Protein AF-A0AAU5WR68-F1 (afdb_monomer_lite)

pLDDT: mean 86.68, std 12.77, range [31.12, 98.56]

Foldseek 3Di:
DDDDPLVVQLVVLVVQLVVCVVVVDLLSNLVSLLSNLLSQLDPPHDLVSNVVSLPVNLVSCVVCVVSQDPVSLVSNLVSLLSSLVQVLFWFDAFLVVSVVSLVSLVVSDDPPDPVSVLSSLLSQLSSCVLLVVVVSNVVSLVVNVVSPDDAEQCLVVLLSSLLVCVLVVVLVVSCVSLVCLVVVVGDYDPVHRNLVSCLSNLNSCLVVVVLQVSLVNLVPQLPDPDDFVNLLSNLLSCLQAVNLVVSVVSCLVCVQVLQADDGGNSSLSNLLSLLLSLVSCVVVVPQQDWDFRDADPPPGPGPPHDGRDTDHSVRSSVVSLVSSQVSLVSRCVSHVHSSSVVSSVCSNPDHHSHNHRDHD

Structure (mmCIF, N/CA/C/O backbone):
data_AF-A0AAU5WR68-F1
#
_entry.id   AF-A0AAU5WR68-F1
#
loop_
_atom_site.group_PDB
_atom_site.id
_atom_site.type_symbol
_atom_site.label_atom_id
_atom_site.label_alt_id
_atom_site.label_comp_id
_atom_site.label_asym_id
_atom_site.label_entity_id
_atom_site.label_seq_id
_atom_site.pdbx_PDB_ins_code
_atom_site.Cartn_x
_atom_site.Cartn_y
_atom_site.Cartn_z
_atom_site.occupancy
_atom_site.B_iso_or_equiv
_atom_site.auth_seq_id
_atom_site.auth_comp_id
_atom_site.auth_asym_id
_atom_site.auth_atom_id
_atom_site.pdbx_PDB_model_num
ATOM 1 N N . MET A 1 1 ? 23.573 24.962 -7.385 1.00 31.70 1 MET A N 1
ATOM 2 C CA . MET A 1 1 ? 23.082 24.918 -8.777 1.00 31.70 1 MET A CA 1
ATOM 3 C C . MET A 1 1 ? 21.610 24.556 -8.692 1.00 31.70 1 MET A C 1
ATOM 5 O O . MET A 1 1 ? 21.319 23.469 -8.212 1.00 31.70 1 MET A O 1
ATOM 9 N N . ALA A 1 2 ? 20.703 25.495 -8.974 1.00 31.12 2 ALA A N 1
ATOM 10 C CA . ALA A 1 2 ? 19.267 25.238 -8.865 1.00 31.12 2 ALA A CA 1
ATOM 11 C C . ALA A 1 2 ? 18.886 24.104 -9.827 1.00 31.12 2 ALA A C 1
ATOM 13 O O . ALA A 1 2 ? 19.259 24.140 -10.999 1.00 31.12 2 ALA A O 1
ATOM 14 N N . MET A 1 3 ? 18.232 23.070 -9.305 1.00 40.03 3 MET A N 1
ATOM 15 C CA . MET A 1 3 ? 17.742 21.942 -10.088 1.00 40.03 3 MET A CA 1
ATOM 16 C C . MET A 1 3 ? 16.652 22.459 -11.033 1.00 40.03 3 MET A C 1
ATOM 18 O O . MET A 1 3 ? 15.693 23.079 -10.582 1.00 40.03 3 MET A O 1
ATOM 22 N N . GLU A 1 4 ? 16.843 22.274 -12.340 1.00 49.22 4 GLU A N 1
ATOM 23 C CA . GLU A 1 4 ? 15.835 22.610 -13.353 1.00 49.22 4 GLU A CA 1
ATOM 24 C C . GLU A 1 4 ? 14.512 21.890 -13.012 1.00 49.22 4 GLU A C 1
ATOM 26 O O . GLU A 1 4 ? 14.567 20.716 -12.627 1.00 49.22 4 GLU A O 1
ATOM 31 N N . PRO A 1 5 ? 13.341 22.552 -13.125 1.00 58.84 5 PRO A N 1
ATOM 32 C CA . PRO A 1 5 ? 12.050 21.900 -12.917 1.00 58.84 5 PRO A CA 1
ATOM 33 C C . PRO A 1 5 ? 11.929 20.634 -13.774 1.00 58.84 5 PRO A C 1
ATOM 35 O O . PRO A 1 5 ? 12.341 20.631 -14.938 1.00 58.84 5 PRO A O 1
ATOM 38 N N . GLY A 1 6 ? 11.359 19.566 -13.205 1.00 72.19 6 GLY A N 1
ATOM 39 C CA . GLY A 1 6 ? 11.276 18.248 -13.850 1.00 72.19 6 GLY A CA 1
ATOM 40 C C . GLY A 1 6 ? 10.656 18.284 -15.252 1.00 72.19 6 GLY A C 1
ATOM 41 O O . GLY A 1 6 ? 11.162 17.615 -16.151 1.00 72.19 6 GLY A O 1
ATOM 42 N N . GLU A 1 7 ? 9.650 19.137 -15.460 1.00 79.62 7 GLU A N 1
ATOM 43 C CA . GLU A 1 7 ? 8.959 19.279 -16.747 1.00 79.62 7 GLU A CA 1
ATOM 44 C C . GLU A 1 7 ? 9.837 19.933 -17.822 1.00 79.62 7 GLU A C 1
ATOM 46 O O . GLU A 1 7 ? 10.014 19.384 -18.906 1.00 79.62 7 GLU A O 1
ATOM 51 N N . ALA A 1 8 ? 10.505 21.045 -17.495 1.00 83.88 8 ALA A N 1
ATOM 52 C CA . ALA A 1 8 ? 11.415 21.720 -18.425 1.00 83.88 8 ALA A CA 1
ATOM 53 C C . ALA A 1 8 ? 12.569 20.800 -18.866 1.00 83.88 8 ALA A C 1
ATOM 55 O O . ALA A 1 8 ? 12.990 20.807 -20.030 1.00 83.88 8 ALA A O 1
ATOM 56 N N . ARG A 1 9 ? 13.050 19.953 -17.946 1.00 85.19 9 ARG A N 1
ATOM 57 C CA . ARG A 1 9 ? 14.028 18.906 -18.252 1.00 85.19 9 ARG A CA 1
ATOM 58 C C . ARG A 1 9 ? 13.442 17.842 -19.185 1.00 85.19 9 ARG A C 1
ATOM 60 O O . ARG A 1 9 ? 14.124 17.447 -20.133 1.00 85.19 9 ARG A O 1
ATOM 67 N N . ALA A 1 10 ? 12.224 17.369 -18.927 1.00 86.69 10 ALA A N 1
ATOM 68 C CA . ALA A 1 10 ? 11.565 16.354 -19.744 1.00 86.69 10 ALA A CA 1
ATOM 69 C C . ALA A 1 10 ? 11.320 16.849 -21.179 1.00 86.69 10 ALA A C 1
ATOM 71 O O . ALA A 1 10 ? 11.736 16.182 -22.123 1.00 86.69 10 ALA A O 1
ATOM 72 N N . GLU A 1 11 ? 10.788 18.059 -21.358 1.00 89.75 11 G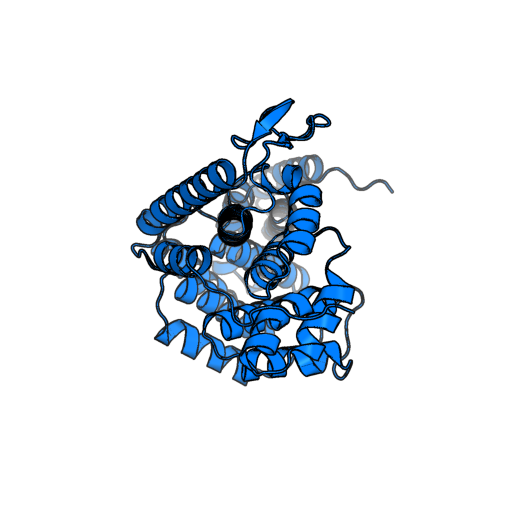LU A N 1
ATOM 73 C CA . GLU A 1 11 ? 10.588 18.676 -22.678 1.00 89.75 11 GLU A CA 1
ATOM 74 C C . GLU A 1 11 ? 11.900 18.843 -23.461 1.00 89.75 11 GLU A C 1
ATOM 76 O O . GLU A 1 11 ? 11.960 18.669 -24.681 1.00 89.75 11 GLU A O 1
ATOM 81 N N . ARG A 1 12 ? 12.990 19.206 -22.772 1.00 92.56 12 ARG A N 1
ATOM 82 C CA . ARG A 1 12 ? 14.316 19.317 -23.393 1.00 92.56 12 ARG A CA 1
ATOM 83 C C . ARG A 1 12 ? 14.810 17.958 -23.878 1.00 92.56 12 ARG A C 1
ATOM 85 O O . ARG A 1 12 ? 15.342 17.874 -24.983 1.00 92.56 12 ARG A O 1
ATOM 92 N N . LEU A 1 13 ? 14.640 16.920 -23.063 1.00 93.75 13 LEU A N 1
ATOM 93 C CA . LEU A 1 13 ? 15.006 15.550 -23.411 1.00 93.75 13 LEU A CA 1
ATOM 94 C C . LEU A 1 13 ? 14.149 15.011 -24.561 1.00 93.75 13 LEU A C 1
ATOM 96 O O . LEU A 1 13 ? 14.687 14.351 -25.441 1.00 93.75 13 LEU A O 1
ATOM 100 N N . GLU A 1 14 ? 12.871 15.369 -24.628 1.00 93.88 14 GLU A N 1
ATOM 101 C CA . GLU A 1 14 ? 11.984 15.013 -25.739 1.00 93.88 14 GLU A CA 1
ATOM 102 C C . GLU A 1 14 ? 12.484 15.568 -27.079 1.00 93.88 14 GLU A C 1
ATOM 104 O O . GLU A 1 14 ? 12.618 14.835 -28.060 1.00 93.88 14 GLU A O 1
ATOM 109 N N . ARG A 1 15 ? 12.884 16.848 -27.105 1.00 95.56 15 ARG A N 1
ATOM 110 C CA . ARG A 1 15 ? 13.508 17.458 -28.293 1.00 95.56 15 ARG A CA 1
ATOM 111 C C . ARG A 1 15 ? 14.820 16.771 -28.680 1.00 95.56 15 ARG A C 1
ATOM 113 O O . ARG A 1 15 ? 15.126 16.666 -29.867 1.00 95.56 15 ARG A O 1
ATOM 120 N N . LEU A 1 16 ? 15.598 16.311 -27.698 1.00 95.81 16 LEU A N 1
ATOM 121 C CA . LEU A 1 16 ? 16.837 15.570 -27.946 1.00 95.81 16 LEU A CA 1
ATOM 122 C C . LEU A 1 16 ? 16.568 14.172 -28.514 1.00 95.81 16 LEU A C 1
ATOM 124 O O . LEU A 1 16 ? 17.288 13.763 -29.421 1.00 95.81 16 LEU A O 1
ATOM 128 N N . VAL A 1 17 ? 15.525 13.478 -28.044 1.00 95.88 17 VAL A N 1
ATOM 129 C CA . VAL A 1 17 ? 15.083 12.197 -28.617 1.00 95.88 17 VAL A CA 1
ATOM 130 C C . VAL A 1 17 ? 14.713 12.387 -30.086 1.00 95.88 17 VAL A C 1
ATOM 132 O O . VAL A 1 17 ? 15.280 11.705 -30.934 1.00 95.88 17 VAL A O 1
ATOM 135 N N . ALA A 1 18 ? 13.869 13.373 -30.408 1.00 95.00 18 ALA A N 1
ATOM 136 C CA . ALA A 1 18 ? 13.468 13.647 -31.792 1.00 95.00 18 ALA A CA 1
ATOM 137 C C . ALA A 1 18 ? 14.672 13.945 -32.708 1.00 95.00 18 ALA A C 1
ATOM 139 O O . ALA A 1 18 ? 14.717 13.524 -33.865 1.00 95.00 18 ALA A O 1
ATOM 140 N N . ARG A 1 19 ? 15.691 14.647 -32.189 1.00 95.38 19 ARG A N 1
ATOM 141 C CA . ARG A 1 19 ? 16.932 14.894 -32.932 1.00 95.38 19 ARG A CA 1
ATOM 142 C C . ARG A 1 19 ? 17.747 13.616 -33.137 1.00 95.38 19 ARG A C 1
ATOM 144 O O . ARG A 1 19 ? 18.213 13.378 -34.249 1.00 95.38 19 ARG A O 1
ATOM 151 N N . ALA A 1 20 ? 17.907 12.803 -32.095 1.00 94.69 20 ALA A N 1
ATOM 152 C CA . ALA A 1 20 ? 18.650 11.547 -32.165 1.00 94.69 20 ALA A CA 1
ATOM 153 C C . ALA A 1 20 ? 17.995 10.537 -33.123 1.00 94.69 20 ALA A C 1
ATOM 155 O O . ALA A 1 20 ? 18.701 9.818 -33.829 1.00 94.69 20 ALA A O 1
ATOM 156 N N . GLU A 1 21 ? 16.661 10.516 -33.191 1.00 93.44 21 GLU A N 1
ATOM 157 C CA . GLU A 1 21 ? 15.905 9.730 -34.171 1.00 93.44 21 GLU A CA 1
ATOM 158 C C . GLU A 1 21 ? 16.189 10.175 -35.605 1.00 93.44 21 GLU A C 1
ATOM 160 O O . GLU A 1 21 ? 16.456 9.335 -36.463 1.00 93.44 21 GLU A O 1
ATOM 165 N N . ALA A 1 22 ? 16.189 11.487 -35.857 1.00 94.25 22 ALA A N 1
ATOM 166 C CA . ALA A 1 22 ? 16.477 12.042 -37.178 1.00 94.25 22 ALA A CA 1
ATOM 167 C C . ALA A 1 22 ? 17.926 11.783 -37.629 1.00 94.25 22 ALA A C 1
ATOM 169 O O . ALA A 1 22 ? 18.171 11.551 -38.812 1.00 94.25 22 ALA A O 1
ATOM 170 N N . ASP A 1 23 ? 18.881 11.808 -36.696 1.00 92.69 23 ASP A N 1
ATOM 171 C CA . ASP A 1 23 ? 20.301 11.579 -36.981 1.00 92.69 23 ASP A CA 1
ATOM 172 C C . ASP A 1 23 ? 20.641 10.080 -37.172 1.00 92.69 23 ASP A C 1
ATOM 174 O O . ASP A 1 23 ? 21.693 9.750 -37.720 1.00 92.69 23 ASP A O 1
ATOM 178 N N . GLY A 1 24 ? 19.769 9.156 -36.743 1.00 84.75 24 GLY A N 1
ATOM 179 C CA . GLY A 1 24 ? 19.888 7.710 -36.995 1.00 84.75 24 GLY A CA 1
ATOM 180 C C . GLY A 1 24 ? 20.998 6.981 -36.219 1.00 84.75 24 GLY A C 1
ATOM 181 O O . GLY A 1 24 ? 21.275 5.809 -36.483 1.00 84.75 24 GLY A O 1
ATOM 182 N N . GLY A 1 25 ? 21.651 7.645 -35.262 1.00 89.44 25 GLY A N 1
ATOM 183 C CA . GLY A 1 25 ? 22.730 7.068 -34.457 1.00 89.44 25 GLY A CA 1
ATOM 184 C C . GLY A 1 25 ? 22.203 6.214 -33.290 1.00 89.44 25 GLY A C 1
ATOM 185 O O . GLY A 1 25 ? 21.608 6.774 -32.368 1.00 89.44 25 GLY A O 1
ATOM 186 N N . PRO A 1 26 ? 22.468 4.890 -33.234 1.00 87.19 26 PRO A N 1
ATOM 187 C CA . PRO A 1 26 ? 21.837 4.002 -32.249 1.00 87.19 26 PRO A CA 1
ATOM 188 C C . PRO A 1 26 ? 22.216 4.325 -30.796 1.00 87.19 26 PRO A C 1
ATOM 190 O O . PRO A 1 26 ? 21.368 4.245 -29.914 1.00 87.19 26 PRO A O 1
ATOM 193 N N . TYR A 1 27 ? 23.462 4.730 -30.534 1.00 91.38 27 TYR A N 1
ATOM 194 C CA . TYR A 1 27 ? 23.915 5.046 -29.173 1.00 91.38 27 TYR A CA 1
ATOM 195 C C . TYR A 1 27 ? 23.351 6.369 -28.649 1.00 91.38 27 TYR A C 1
ATOM 197 O O . TYR A 1 27 ? 22.935 6.435 -27.497 1.00 91.38 27 TYR A O 1
ATOM 205 N N . ALA A 1 28 ? 23.284 7.402 -29.496 1.00 93.19 28 ALA A N 1
ATOM 206 C CA . ALA A 1 28 ? 22.666 8.677 -29.130 1.00 93.19 28 ALA A CA 1
ATOM 207 C C . ALA A 1 28 ? 21.161 8.507 -28.870 1.00 93.19 28 ALA A C 1
ATOM 209 O O . ALA A 1 28 ? 20.615 9.110 -27.945 1.00 93.19 28 ALA A O 1
ATOM 210 N N . LEU A 1 29 ? 20.499 7.642 -29.646 1.00 95.25 29 LEU A N 1
ATOM 211 C CA . LEU A 1 29 ? 19.091 7.319 -29.449 1.00 95.25 29 LEU A CA 1
ATOM 212 C C . LEU A 1 29 ? 18.843 6.572 -28.130 1.00 95.25 29 LEU A C 1
ATOM 214 O O . LEU A 1 29 ? 17.930 6.937 -27.394 1.00 95.25 29 LEU A O 1
ATOM 218 N N . ILE A 1 30 ? 19.662 5.565 -27.801 1.00 96.19 30 ILE A N 1
ATOM 219 C CA . ILE A 1 30 ? 19.575 4.852 -26.514 1.00 96.19 30 ILE A CA 1
ATOM 220 C C . ILE A 1 30 ? 19.792 5.824 -25.350 1.00 96.19 30 ILE A C 1
ATOM 222 O O . ILE A 1 30 ? 18.986 5.855 -24.421 1.00 96.19 30 ILE A O 1
ATOM 226 N N . ASP A 1 31 ? 20.844 6.641 -25.413 1.00 95.38 31 ASP A N 1
ATOM 227 C CA . ASP A 1 31 ? 21.195 7.572 -24.340 1.00 95.38 31 ASP A CA 1
ATOM 228 C C . ASP A 1 31 ? 20.066 8.571 -24.051 1.00 95.38 31 ASP A C 1
ATOM 230 O O . ASP A 1 31 ? 19.590 8.689 -22.919 1.00 95.38 31 ASP A O 1
ATOM 234 N N . THR A 1 32 ? 19.563 9.223 -25.102 1.00 95.94 32 THR A N 1
ATOM 235 C CA . THR A 1 32 ? 18.486 10.213 -24.985 1.00 95.94 32 THR A CA 1
ATOM 236 C C . THR A 1 32 ? 17.163 9.591 -24.545 1.00 95.94 32 THR A C 1
ATOM 238 O O . THR A 1 32 ? 16.490 10.169 -23.691 1.00 95.94 32 THR A O 1
ATOM 241 N N . ARG A 1 33 ? 16.796 8.399 -25.041 1.00 95.88 33 ARG A N 1
ATOM 242 C CA . ARG A 1 33 ? 15.552 7.719 -24.638 1.00 95.88 33 ARG A CA 1
ATOM 243 C C . ARG A 1 33 ? 15.581 7.227 -23.199 1.00 95.88 33 ARG A C 1
ATOM 245 O O . ARG A 1 33 ? 14.593 7.407 -22.494 1.00 95.88 33 ARG A O 1
ATOM 252 N N . VAL A 1 34 ? 16.696 6.661 -22.736 1.00 95.69 34 VAL A N 1
ATOM 253 C CA . VAL A 1 34 ? 16.844 6.249 -21.329 1.00 95.69 34 VAL A CA 1
ATOM 254 C C . VAL A 1 34 ? 16.795 7.468 -20.407 1.00 95.69 34 VAL A C 1
ATOM 256 O O . VAL A 1 34 ? 16.112 7.437 -19.384 1.00 95.69 34 VAL A O 1
ATOM 259 N N . ALA A 1 35 ? 17.460 8.566 -20.777 1.00 93.44 35 ALA A N 1
ATOM 260 C CA . ALA A 1 35 ? 17.417 9.803 -20.005 1.00 93.44 35 ALA A CA 1
ATOM 261 C C . ALA A 1 35 ? 16.007 10.419 -19.961 1.00 93.44 35 ALA A C 1
ATOM 263 O O . ALA A 1 35 ? 15.576 10.859 -18.892 1.00 93.44 35 ALA A O 1
ATOM 264 N N . TYR A 1 36 ? 15.287 10.428 -21.089 1.00 94.31 36 TYR A N 1
ATOM 265 C CA . TYR A 1 36 ? 13.904 10.903 -21.180 1.00 94.31 36 TYR A CA 1
ATOM 266 C C . TYR A 1 36 ? 12.953 10.058 -20.329 1.00 94.31 36 TYR A C 1
ATOM 268 O O . TYR A 1 36 ? 12.238 10.605 -19.491 1.00 94.31 36 TYR A O 1
ATOM 276 N N . LEU A 1 37 ? 13.011 8.729 -20.464 1.00 94.06 37 LEU A N 1
ATOM 277 C CA . LEU A 1 37 ? 12.232 7.798 -19.647 1.00 94.06 37 LEU A CA 1
ATOM 278 C C . LEU A 1 37 ? 12.487 8.025 -18.152 1.00 94.06 37 LEU A C 1
ATOM 280 O O . LEU A 1 37 ? 11.548 8.157 -17.371 1.00 94.06 37 LEU A O 1
ATOM 284 N N . TYR A 1 38 ? 13.752 8.136 -17.745 1.00 89.81 38 TYR A N 1
ATOM 285 C CA . TYR A 1 38 ? 14.101 8.406 -16.352 1.00 89.81 38 TYR A CA 1
ATOM 286 C C . TYR A 1 38 ? 13.524 9.733 -15.842 1.00 89.81 38 TYR A C 1
ATOM 288 O O . TYR A 1 38 ? 13.071 9.800 -14.702 1.00 89.81 38 TYR A O 1
ATOM 296 N N . ALA A 1 39 ? 13.512 10.779 -16.673 1.00 89.00 39 ALA A N 1
ATOM 297 C CA . ALA A 1 39 ? 12.911 12.061 -16.314 1.00 89.00 39 ALA A CA 1
ATOM 298 C C . ALA A 1 39 ? 11.380 11.980 -16.175 1.00 89.00 39 ALA A C 1
ATOM 300 O O . ALA A 1 39 ? 10.832 12.603 -15.269 1.00 89.00 39 ALA A O 1
ATOM 301 N N . ARG A 1 40 ? 10.701 11.192 -17.022 1.00 88.81 40 ARG A N 1
ATOM 302 C CA . ARG A 1 40 ? 9.243 10.994 -16.962 1.00 88.81 40 ARG A CA 1
ATOM 303 C C . ARG A 1 40 ? 8.803 10.099 -15.793 1.00 88.81 40 ARG A C 1
ATOM 305 O O . ARG A 1 40 ? 7.739 10.330 -15.237 1.00 88.81 40 ARG A O 1
ATOM 312 N N . CYS A 1 41 ? 9.634 9.158 -15.333 1.00 83.44 41 CYS A N 1
ATOM 313 C CA . CYS A 1 41 ? 9.362 8.312 -14.152 1.00 83.44 41 CYS A CA 1
ATOM 314 C C . CYS A 1 41 ? 9.536 9.031 -12.789 1.00 83.44 41 CYS A C 1
ATOM 316 O O . CYS A 1 41 ? 9.841 8.395 -11.771 1.00 83.44 41 CYS A O 1
ATOM 318 N N . HIS A 1 42 ? 9.390 10.356 -12.750 1.00 74.12 42 HIS A N 1
ATOM 319 C CA . HIS A 1 42 ? 9.460 11.138 -11.518 1.00 74.12 42 HIS A CA 1
ATOM 320 C C . HIS A 1 42 ? 8.246 10.842 -10.605 1.00 74.12 42 HIS A C 1
ATOM 322 O O . HIS A 1 42 ? 7.154 10.651 -11.131 1.00 74.12 42 HIS A O 1
ATOM 328 N N . PRO A 1 43 ? 8.380 10.840 -9.258 1.00 62.00 43 PRO A N 1
ATOM 329 C CA . PRO A 1 43 ? 7.288 10.492 -8.331 1.00 62.00 43 PRO A CA 1
ATOM 330 C C . PRO A 1 43 ? 6.007 11.335 -8.438 1.00 62.00 43 PRO A C 1
ATOM 332 O O . PRO A 1 43 ? 4.974 10.913 -7.937 1.00 62.00 43 PRO A O 1
ATOM 335 N N . PHE A 1 44 ? 6.082 12.502 -9.080 1.00 60.09 44 PHE A N 1
ATOM 336 C CA . PHE A 1 44 ? 4.949 13.407 -9.324 1.00 60.09 44 PHE A CA 1
ATOM 337 C C . PHE A 1 44 ? 4.663 13.601 -10.825 1.00 60.09 44 PHE A C 1
ATOM 339 O O . PHE A 1 44 ? 4.042 14.581 -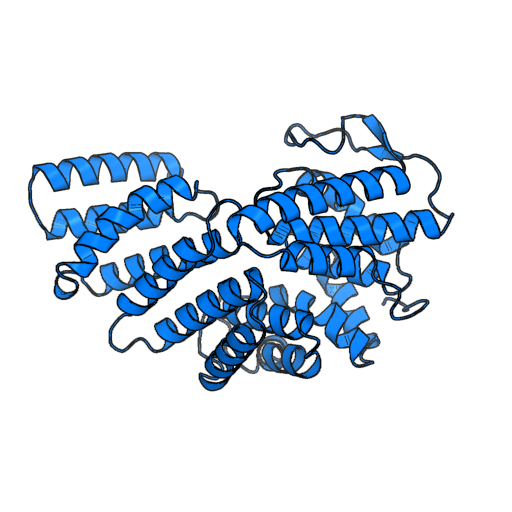11.220 1.00 60.09 44 PHE A O 1
ATOM 346 N N . GLY A 1 45 ? 5.220 12.737 -11.678 1.00 68.19 45 GLY A N 1
ATOM 347 C CA . GLY A 1 45 ? 4.967 12.748 -13.116 1.00 68.19 45 GLY A CA 1
ATOM 348 C C . GLY A 1 45 ? 3.665 12.033 -13.468 1.00 68.19 45 GLY A C 1
ATOM 349 O O . GLY A 1 45 ? 3.179 11.194 -12.711 1.00 68.19 45 GLY A O 1
ATOM 350 N N . ARG A 1 46 ? 3.125 12.341 -14.647 1.00 78.31 46 ARG A N 1
ATOM 351 C CA . ARG A 1 46 ? 1.930 11.694 -15.195 1.00 78.31 46 ARG A CA 1
ATOM 352 C C . ARG A 1 46 ? 2.271 10.268 -15.673 1.00 78.31 46 ARG A C 1
ATOM 354 O O . ARG A 1 46 ? 3.161 10.128 -16.523 1.00 78.31 46 ARG A O 1
ATOM 361 N N . PRO A 1 47 ? 1.629 9.201 -15.156 1.00 79.44 47 PRO A N 1
ATOM 362 C CA . PRO A 1 47 ? 1.937 7.820 -15.545 1.00 79.44 47 PRO A CA 1
ATOM 363 C C . PRO A 1 47 ? 1.820 7.552 -17.050 1.00 79.44 47 PRO A C 1
ATOM 365 O O . PRO A 1 47 ? 2.599 6.775 -17.601 1.00 79.44 47 PRO A O 1
ATOM 368 N N . GLU A 1 48 ? 0.886 8.211 -17.731 1.00 84.31 48 GLU A N 1
ATOM 369 C CA . GLU A 1 48 ? 0.682 8.126 -19.176 1.00 84.31 48 GLU A CA 1
ATOM 370 C C . GLU A 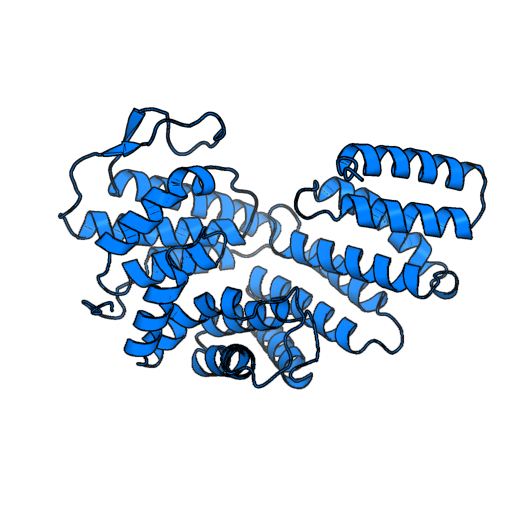1 48 ? 1.884 8.640 -19.978 1.00 84.31 48 GLU A C 1
ATOM 372 O O . GLU A 1 48 ? 2.276 8.004 -20.958 1.00 84.31 48 GLU A O 1
ATOM 377 N N . ASP A 1 49 ? 2.539 9.712 -19.527 1.00 87.69 49 ASP A N 1
ATOM 378 C CA . ASP A 1 49 ? 3.730 10.252 -20.189 1.00 87.69 49 ASP A CA 1
ATOM 379 C C . ASP A 1 49 ? 4.923 9.312 -19.992 1.00 87.69 49 ASP A C 1
ATOM 381 O O . ASP A 1 49 ? 5.709 9.061 -20.910 1.00 87.69 49 ASP A O 1
ATOM 385 N N . ALA A 1 50 ? 5.048 8.741 -18.790 1.00 89.38 50 ALA A N 1
ATOM 386 C CA . ALA A 1 50 ? 6.059 7.732 -18.498 1.00 89.38 50 ALA A CA 1
ATOM 387 C C . ALA A 1 50 ? 5.842 6.456 -19.329 1.00 89.38 50 ALA A C 1
ATOM 389 O O . ALA A 1 50 ? 6.810 5.875 -19.823 1.00 89.38 50 ALA A O 1
ATOM 390 N N . LEU A 1 51 ? 4.588 6.052 -19.549 1.00 89.62 51 LEU A N 1
ATOM 391 C CA . LEU A 1 51 ? 4.236 4.932 -20.420 1.00 89.62 51 LEU A CA 1
ATOM 392 C C . LEU A 1 51 ? 4.567 5.200 -21.886 1.00 89.62 51 LEU A C 1
ATOM 394 O O . LEU A 1 51 ? 5.173 4.348 -22.543 1.00 89.62 51 LEU A O 1
ATOM 398 N N . ALA A 1 52 ? 4.230 6.391 -22.384 1.00 91.88 52 ALA A N 1
ATOM 399 C CA . ALA A 1 52 ? 4.572 6.818 -23.735 1.00 91.88 52 ALA A CA 1
ATOM 400 C C . ALA A 1 52 ? 6.096 6.844 -23.957 1.00 91.88 52 ALA A C 1
ATOM 402 O O . ALA A 1 52 ? 6.574 6.476 -25.032 1.00 91.88 52 ALA A O 1
ATOM 403 N N . ALA A 1 53 ? 6.872 7.208 -22.931 1.00 94.06 53 ALA A N 1
ATOM 404 C CA . ALA A 1 53 ? 8.331 7.151 -22.964 1.00 94.06 53 ALA A CA 1
ATOM 405 C C . ALA A 1 53 ? 8.885 5.714 -22.890 1.00 94.06 53 ALA A C 1
ATOM 407 O O . ALA A 1 53 ? 9.896 5.412 -23.534 1.00 94.06 53 ALA A O 1
ATOM 408 N N . LEU A 1 54 ? 8.244 4.827 -22.117 1.00 95.12 54 LEU A N 1
ATOM 409 C CA . LEU A 1 54 ? 8.695 3.450 -21.902 1.00 95.12 54 LEU A CA 1
ATOM 410 C C . LEU A 1 54 ? 8.573 2.608 -23.169 1.00 95.12 54 LEU A C 1
ATOM 412 O O . LEU A 1 54 ? 9.551 1.968 -23.545 1.00 95.12 54 LEU A O 1
ATOM 416 N N . ALA A 1 55 ? 7.408 2.603 -23.823 1.00 94.44 55 ALA A N 1
ATOM 417 C CA . ALA A 1 55 ? 7.104 1.689 -24.929 1.00 94.44 55 ALA A CA 1
ATOM 418 C C . ALA A 1 55 ? 8.196 1.646 -26.025 1.00 94.44 55 ALA A C 1
ATOM 420 O O . ALA A 1 55 ? 8.746 0.577 -26.288 1.00 94.44 55 ALA A O 1
ATOM 421 N N . PRO A 1 56 ? 8.614 2.773 -26.623 1.00 95.12 56 PRO A N 1
ATOM 422 C CA . PRO A 1 56 ? 9.675 2.752 -27.628 1.00 95.12 56 PRO A CA 1
ATOM 423 C C . PRO A 1 56 ? 11.083 2.485 -27.057 1.00 95.12 56 PRO A C 1
ATOM 425 O O . PRO A 1 56 ? 11.954 1.999 -27.776 1.00 95.12 56 PRO A O 1
ATOM 428 N N . CYS A 1 57 ? 11.336 2.782 -25.777 1.00 96.12 57 CYS A N 1
ATOM 429 C CA . CYS A 1 57 ? 12.596 2.420 -25.118 1.00 96.12 57 CYS A CA 1
ATOM 430 C C . CYS A 1 57 ? 12.687 0.898 -24.894 1.00 96.12 57 CYS A C 1
ATOM 432 O O . CYS A 1 57 ? 13.734 0.297 -25.133 1.00 96.12 57 CYS A O 1
ATOM 434 N N . LEU A 1 58 ? 11.569 0.273 -24.513 1.00 96.38 58 LEU A N 1
ATOM 435 C CA . LEU A 1 58 ? 11.417 -1.172 -24.369 1.00 96.38 58 LEU A CA 1
ATOM 436 C C . LEU A 1 58 ? 11.628 -1.893 -25.706 1.00 96.38 58 LEU A C 1
ATOM 438 O O . LEU A 1 58 ? 12.347 -2.886 -25.744 1.00 96.38 58 LEU A O 1
ATOM 442 N N . GLU A 1 59 ? 11.085 -1.374 -26.810 1.00 95.69 59 GLU A N 1
ATOM 443 C CA . GLU A 1 59 ? 11.323 -1.941 -28.146 1.00 95.69 59 GLU A CA 1
ATOM 444 C C . GLU A 1 59 ? 12.805 -1.902 -28.546 1.00 95.69 59 GLU A C 1
ATOM 446 O O . GLU A 1 59 ? 13.346 -2.898 -29.030 1.00 95.69 59 GLU A O 1
ATOM 451 N N . LEU A 1 60 ? 13.508 -0.795 -28.274 1.00 94.75 60 LEU A N 1
ATOM 452 C CA . LEU A 1 60 ? 14.957 -0.726 -28.495 1.00 94.75 60 LEU A CA 1
ATOM 453 C C . LEU A 1 60 ? 15.724 -1.722 -27.624 1.00 94.75 60 LEU A C 1
ATOM 455 O O . LEU A 1 60 ? 16.662 -2.360 -28.108 1.00 94.75 60 LEU A O 1
ATOM 459 N N . TYR A 1 61 ? 15.330 -1.856 -26.356 1.00 95.44 61 TYR A N 1
ATOM 460 C CA . TYR A 1 61 ? 15.941 -2.808 -25.436 1.00 95.44 61 TYR A CA 1
ATOM 461 C C . TYR A 1 61 ? 15.735 -4.252 -25.901 1.00 95.44 61 TYR A C 1
ATOM 463 O O . TYR A 1 61 ? 16.685 -5.024 -25.916 1.00 95.44 61 TYR A O 1
ATOM 471 N N . ARG A 1 62 ? 14.523 -4.616 -26.337 1.00 94.75 62 ARG A N 1
ATOM 472 C CA . ARG A 1 62 ? 14.205 -5.952 -26.867 1.00 94.75 62 ARG A CA 1
ATOM 473 C C . ARG A 1 62 ? 14.964 -6.275 -28.144 1.00 94.75 62 ARG A C 1
ATOM 475 O O . ARG A 1 62 ? 15.412 -7.405 -28.316 1.00 94.75 62 ARG A O 1
ATOM 482 N N . ALA A 1 63 ? 15.093 -5.299 -29.038 1.00 94.00 63 ALA A N 1
ATOM 483 C CA . ALA A 1 63 ? 15.743 -5.500 -30.325 1.00 94.00 63 ALA A CA 1
ATOM 484 C C . ALA A 1 63 ? 17.257 -5.727 -30.198 1.00 94.00 63 ALA A C 1
ATOM 486 O O . ALA A 1 63 ? 17.829 -6.443 -31.019 1.00 94.00 63 ALA A O 1
ATOM 487 N N . ALA A 1 64 ? 17.909 -5.089 -29.220 1.00 92.56 64 ALA A N 1
ATOM 488 C CA . ALA A 1 64 ? 19.364 -5.122 -29.076 1.00 92.56 64 ALA A CA 1
ATOM 489 C C . ALA A 1 64 ? 19.826 -4.803 -27.634 1.00 92.56 64 ALA A C 1
ATOM 491 O O . ALA A 1 64 ? 20.445 -3.753 -27.400 1.00 92.56 64 ALA A O 1
ATOM 492 N N . PRO A 1 65 ? 19.550 -5.676 -26.645 1.00 92.31 65 PRO A N 1
ATOM 493 C CA . PRO A 1 65 ? 19.882 -5.420 -25.238 1.00 92.31 65 PRO A CA 1
ATOM 494 C C . PRO A 1 65 ? 21.395 -5.291 -24.995 1.00 92.31 65 PRO A C 1
ATOM 496 O O . PRO A 1 65 ? 21.833 -4.618 -24.058 1.00 92.31 65 PRO A O 1
ATOM 499 N N . GLU A 1 66 ? 22.219 -5.888 -25.858 1.00 91.62 66 GLU A N 1
ATOM 500 C CA . GLU A 1 66 ? 23.679 -5.808 -25.823 1.00 91.62 66 GLU A CA 1
ATOM 501 C C . GLU A 1 66 ? 24.225 -4.407 -26.129 1.00 91.62 66 GLU A C 1
ATOM 503 O O . GLU A 1 66 ? 25.351 -4.095 -25.742 1.00 91.62 66 GLU A O 1
ATOM 508 N N . ARG A 1 67 ? 23.437 -3.543 -26.786 1.00 93.75 67 ARG A N 1
ATOM 509 C CA . ARG A 1 67 ? 23.832 -2.156 -27.091 1.00 93.75 67 ARG A CA 1
ATOM 510 C C . ARG A 1 67 ? 23.690 -1.214 -25.904 1.00 93.75 67 ARG A C 1
ATOM 512 O O . ARG A 1 67 ? 24.257 -0.124 -25.925 1.00 93.75 67 ARG A O 1
ATOM 519 N N . PHE A 1 68 ? 22.935 -1.610 -24.883 1.00 94.75 68 PHE A N 1
ATOM 520 C CA . PHE A 1 68 ? 22.790 -0.823 -23.669 1.00 94.75 68 PHE A CA 1
ATOM 521 C C . PHE A 1 68 ? 24.059 -0.988 -22.831 1.00 94.75 68 PHE A C 1
ATOM 523 O O . PHE A 1 68 ? 24.455 -2.105 -22.505 1.00 94.75 68 PHE A O 1
ATOM 530 N N . GLY A 1 69 ? 24.714 0.114 -22.466 1.00 93.38 69 GLY A N 1
ATOM 531 C CA . GLY A 1 69 ? 25.780 0.075 -21.465 1.00 93.38 69 GLY A CA 1
ATOM 532 C C . GLY A 1 69 ? 25.234 -0.321 -20.089 1.00 93.38 69 GLY A C 1
ATOM 533 O O . GLY A 1 69 ? 24.024 -0.317 -19.869 1.00 93.38 69 GLY A O 1
ATOM 534 N N . GLU A 1 70 ? 26.116 -0.633 -19.139 1.00 92.12 70 GLU A N 1
ATOM 535 C CA . GLU A 1 70 ? 25.730 -0.942 -17.750 1.00 92.12 70 GLU A CA 1
ATOM 536 C C . GLU A 1 70 ? 24.856 0.166 -17.147 1.00 92.12 70 GLU A C 1
ATOM 538 O O . GLU A 1 70 ? 23.735 -0.092 -16.716 1.00 92.12 70 GLU A O 1
ATOM 543 N N . TRP A 1 71 ? 25.298 1.421 -17.267 1.00 92.19 71 TRP A N 1
ATOM 544 C CA . TRP A 1 71 ? 24.535 2.578 -16.804 1.00 92.19 71 TRP A CA 1
ATOM 545 C C . TRP A 1 71 ? 23.147 2.688 -17.461 1.00 92.19 71 TRP A C 1
ATOM 547 O O . TRP A 1 71 ? 22.162 2.975 -16.779 1.00 92.19 71 TRP A O 1
ATOM 557 N N . HIS A 1 72 ? 23.040 2.434 -18.772 1.00 94.81 72 HIS A N 1
ATOM 558 C CA . HIS A 1 72 ? 21.758 2.481 -19.485 1.00 94.81 72 HIS A CA 1
ATOM 559 C C . HIS A 1 72 ? 20.821 1.359 -19.040 1.00 94.81 72 HIS A C 1
ATOM 561 O O . HIS A 1 72 ? 19.632 1.611 -18.856 1.00 94.81 72 HIS A O 1
ATOM 567 N N . ARG A 1 73 ? 21.345 0.143 -18.829 1.00 94.38 73 ARG A N 1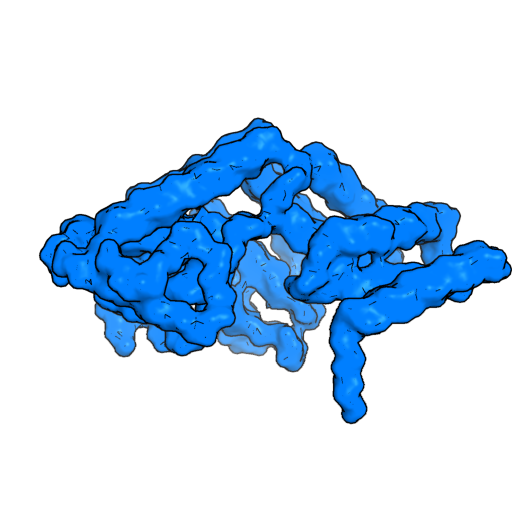
ATOM 568 C CA . ARG A 1 73 ? 20.570 -0.993 -18.307 1.00 94.38 73 ARG A CA 1
ATOM 569 C C . ARG A 1 73 ? 20.035 -0.710 -16.911 1.00 94.38 73 ARG A C 1
ATOM 571 O O . ARG A 1 73 ? 18.864 -0.971 -16.658 1.00 94.38 73 ARG A O 1
ATOM 578 N N . ASP A 1 74 ? 20.858 -0.148 -16.035 1.00 91.38 74 ASP A N 1
ATOM 579 C CA . ASP A 1 74 ? 20.458 0.177 -14.666 1.00 91.38 74 ASP A CA 1
ATOM 580 C C . ASP A 1 74 ? 19.350 1.228 -14.629 1.00 91.38 74 ASP A C 1
ATOM 582 O O . ASP A 1 74 ? 18.362 1.075 -13.910 1.00 91.38 74 ASP A O 1
ATOM 586 N N . ARG A 1 75 ? 19.484 2.285 -15.437 1.00 92.12 75 ARG A N 1
ATOM 587 C CA . ARG A 1 75 ? 18.477 3.348 -15.534 1.00 92.12 75 ARG A CA 1
ATOM 588 C C . ARG A 1 75 ? 17.183 2.865 -16.170 1.00 92.12 75 ARG A C 1
ATOM 590 O O . ARG A 1 75 ? 16.118 3.189 -15.657 1.00 92.12 75 ARG A O 1
ATOM 597 N N . PHE A 1 76 ? 17.275 2.076 -17.239 1.00 95.31 76 PHE A N 1
ATOM 598 C CA . PHE A 1 76 ? 16.113 1.448 -17.859 1.00 95.31 76 PHE A CA 1
ATOM 599 C C . PHE A 1 76 ? 15.377 0.540 -16.866 1.00 95.31 76 PHE A C 1
ATOM 601 O O . PHE A 1 76 ? 14.172 0.697 -16.692 1.00 95.31 76 PHE A O 1
ATOM 608 N N . TRP A 1 77 ? 16.100 -0.341 -16.162 1.00 94.62 77 TRP A N 1
ATOM 609 C CA . TRP A 1 77 ? 15.525 -1.232 -15.150 1.00 94.62 77 TRP A CA 1
ATOM 610 C C . TRP A 1 77 ? 14.827 -0.457 -14.031 1.00 94.62 77 TRP A C 1
ATOM 612 O O . TRP A 1 77 ? 13.681 -0.745 -13.697 1.00 94.62 77 TRP A O 1
ATOM 622 N N . GLU A 1 78 ? 15.492 0.555 -13.466 1.00 90.25 78 GLU A N 1
ATOM 623 C CA . GLU A 1 78 ? 14.924 1.407 -12.417 1.00 90.25 78 GLU A CA 1
ATOM 624 C C . GLU A 1 78 ? 13.629 2.081 -12.859 1.00 90.25 78 GLU A C 1
ATOM 626 O O . GLU A 1 78 ? 12.631 2.027 -12.139 1.00 90.25 78 GLU A O 1
ATOM 631 N N . SER A 1 79 ? 13.633 2.689 -14.044 1.00 92.06 79 SER A N 1
ATOM 632 C CA . SER A 1 79 ? 12.451 3.328 -14.609 1.00 92.06 79 SER A CA 1
ATOM 633 C C . SER A 1 79 ? 11.324 2.332 -14.860 1.00 92.06 79 SER A C 1
ATOM 635 O O . SER A 1 79 ? 10.190 2.582 -14.452 1.00 92.06 79 SER A O 1
ATOM 637 N N . PHE A 1 80 ? 11.631 1.195 -15.490 1.00 94.62 80 PHE A N 1
ATOM 638 C CA . PHE A 1 80 ? 10.628 0.200 -15.846 1.00 94.62 80 PHE A CA 1
ATOM 639 C C . PHE A 1 80 ? 10.007 -0.433 -14.594 1.00 94.62 80 PHE A C 1
ATOM 641 O O . PHE A 1 80 ? 8.779 -0.455 -14.462 1.00 94.62 80 PHE A O 1
ATOM 648 N N . ARG A 1 81 ? 10.818 -0.856 -13.614 1.00 92.12 81 ARG A N 1
ATOM 649 C CA . ARG A 1 81 ? 10.277 -1.410 -12.365 1.00 92.12 81 ARG A CA 1
ATOM 650 C C . ARG A 1 81 ? 9.439 -0.379 -11.611 1.00 92.12 81 ARG A C 1
ATOM 652 O O . ARG A 1 81 ? 8.373 -0.717 -11.113 1.00 92.12 81 ARG A O 1
ATOM 659 N N . ARG A 1 82 ? 9.885 0.883 -11.543 1.00 88.44 82 ARG A N 1
ATOM 660 C CA . ARG A 1 82 ? 9.179 1.938 -10.803 1.00 88.44 82 ARG A CA 1
ATOM 661 C C . ARG A 1 82 ? 7.820 2.211 -11.424 1.00 88.44 82 ARG A C 1
ATOM 663 O O . ARG A 1 82 ? 6.828 2.197 -10.707 1.00 88.44 82 ARG A O 1
ATOM 670 N N . LEU A 1 83 ? 7.781 2.397 -12.743 1.00 90.44 83 LEU A N 1
ATOM 671 C CA . LEU A 1 83 ? 6.533 2.604 -13.468 1.00 90.44 83 LEU A CA 1
ATOM 672 C C . LEU A 1 83 ? 5.592 1.405 -13.298 1.00 90.44 83 LEU A C 1
ATOM 674 O O . LEU A 1 83 ? 4.414 1.599 -13.020 1.00 90.44 83 LEU A O 1
ATOM 678 N N . THR A 1 84 ? 6.114 0.177 -13.377 1.00 92.19 84 THR A N 1
ATOM 679 C CA . THR A 1 84 ? 5.328 -1.049 -13.151 1.00 92.19 84 THR A CA 1
ATOM 680 C C . THR A 1 84 ? 4.680 -1.054 -11.767 1.00 92.19 84 THR A C 1
ATOM 682 O O . THR A 1 84 ? 3.466 -1.216 -11.664 1.00 92.19 84 THR A O 1
ATOM 685 N N . LEU A 1 85 ? 5.453 -0.807 -10.705 1.00 88.44 85 LEU A N 1
ATOM 686 C CA . LEU A 1 85 ? 4.928 -0.759 -9.336 1.00 88.44 85 LEU A CA 1
ATOM 687 C C . LEU A 1 85 ? 3.901 0.369 -9.148 1.00 88.44 85 LEU A C 1
ATOM 689 O O . LEU A 1 85 ? 2.877 0.146 -8.508 1.00 88.44 85 LEU A O 1
ATOM 693 N N . THR A 1 86 ? 4.130 1.549 -9.735 1.00 86.12 86 THR A N 1
ATOM 694 C CA . THR A 1 86 ? 3.176 2.671 -9.705 1.00 86.12 86 THR A CA 1
ATOM 695 C C . THR A 1 86 ? 1.850 2.307 -10.372 1.00 86.12 86 THR A C 1
ATOM 697 O O . THR A 1 86 ? 0.792 2.583 -9.816 1.00 86.12 86 THR A O 1
ATOM 700 N N . MET A 1 87 ? 1.879 1.652 -11.534 1.00 88.00 87 MET A N 1
ATOM 701 C CA . MET A 1 87 ? 0.656 1.255 -12.238 1.00 88.00 87 MET A CA 1
ATOM 702 C C . MET A 1 87 ? -0.125 0.168 -11.506 1.00 88.00 87 MET A C 1
ATOM 704 O O . MET A 1 87 ? -1.351 0.183 -11.525 1.00 88.00 87 MET A O 1
ATOM 708 N N . LEU A 1 88 ? 0.566 -0.756 -10.836 1.00 89.25 88 LEU A N 1
ATOM 709 C CA . LEU A 1 88 ? -0.082 -1.824 -10.073 1.00 89.25 88 LEU A CA 1
ATOM 710 C C . LEU A 1 88 ? -0.917 -1.286 -8.904 1.00 89.25 88 LEU A C 1
ATOM 712 O O . LEU A 1 88 ? -1.944 -1.880 -8.573 1.00 89.25 88 LEU A O 1
ATOM 716 N N . VAL A 1 89 ? -0.515 -0.154 -8.318 1.00 83.44 89 VAL A N 1
ATOM 717 C CA . VAL A 1 89 ? -1.255 0.520 -7.238 1.00 83.44 89 VAL A CA 1
ATOM 718 C C . VAL A 1 89 ? -2.194 1.630 -7.730 1.00 83.44 89 VAL A C 1
ATOM 720 O O . VAL A 1 89 ? -2.950 2.169 -6.930 1.00 83.44 89 VAL A O 1
ATOM 723 N N . GLY A 1 90 ? -2.171 1.982 -9.017 1.00 78.94 90 GLY A N 1
ATOM 724 C CA . GLY A 1 90 ? -3.039 3.009 -9.604 1.00 78.94 90 GLY A CA 1
ATOM 725 C C . GLY A 1 90 ? -4.351 2.440 -10.174 1.00 78.94 90 GLY A C 1
ATOM 726 O O . GLY A 1 90 ? -4.407 1.267 -10.549 1.00 78.94 90 GLY A O 1
ATOM 727 N N . PRO A 1 91 ? -5.427 3.232 -10.266 1.00 70.19 91 PRO A N 1
ATOM 728 C CA . PRO A 1 91 ? -6.645 2.859 -10.968 1.00 70.19 91 PRO A CA 1
ATOM 729 C C . PRO A 1 91 ? -6.438 2.917 -12.492 1.00 70.19 91 PRO A C 1
ATOM 731 O O . PRO A 1 91 ? -5.489 3.514 -12.999 1.00 70.19 91 PRO A O 1
ATOM 734 N N . GLY A 1 92 ? -7.343 2.282 -13.238 1.00 73.25 92 GLY A N 1
ATOM 735 C CA . GLY A 1 92 ? -7.528 2.540 -14.671 1.00 73.25 92 GLY A CA 1
ATOM 736 C C . GLY A 1 92 ? -6.904 1.544 -15.651 1.00 73.25 92 GLY A C 1
ATOM 737 O O . GLY A 1 92 ? -7.357 1.477 -16.792 1.00 73.25 92 GLY A O 1
ATOM 738 N N . GLN A 1 93 ? -5.920 0.733 -15.247 1.00 83.62 93 GLN A N 1
ATOM 739 C CA . GLN A 1 93 ? -5.361 -0.295 -16.134 1.00 83.62 93 GLN A CA 1
ATOM 740 C C . GLN A 1 93 ? -5.990 -1.664 -15.896 1.00 83.62 93 GLN A C 1
ATOM 742 O O . GLN A 1 93 ? -6.160 -2.096 -14.759 1.00 83.62 93 GLN A O 1
ATOM 747 N N . ARG A 1 94 ? -6.295 -2.375 -16.988 1.00 89.81 94 ARG A N 1
ATOM 748 C CA . ARG A 1 94 ? -6.842 -3.735 -16.918 1.00 89.81 94 ARG A CA 1
ATOM 749 C C . ARG A 1 94 ? -5.803 -4.713 -16.381 1.00 89.81 94 ARG A C 1
ATOM 751 O O . ARG A 1 94 ? -4.660 -4.717 -16.845 1.00 89.81 94 ARG A O 1
ATOM 758 N N . ALA A 1 95 ? -6.225 -5.632 -15.517 1.00 91.50 95 ALA A N 1
ATOM 759 C CA . ALA A 1 95 ? -5.343 -6.648 -14.940 1.00 91.50 95 ALA A CA 1
ATOM 760 C C . ALA A 1 95 ? -4.604 -7.501 -15.991 1.00 91.50 95 ALA A C 1
ATOM 762 O O . ALA A 1 95 ? -3.433 -7.835 -15.814 1.00 91.50 95 ALA A O 1
ATOM 763 N N . SER A 1 96 ? -5.251 -7.830 -17.116 1.00 92.31 96 SER A N 1
ATOM 764 C CA . SER A 1 96 ? -4.618 -8.592 -18.204 1.00 92.31 96 SER A CA 1
ATOM 765 C C . SER A 1 96 ? -3.465 -7.840 -18.870 1.00 92.31 96 SER A C 1
ATOM 767 O O . SER A 1 96 ? -2.462 -8.452 -19.232 1.00 92.31 96 SER A O 1
ATOM 769 N N . TRP A 1 97 ? -3.587 -6.519 -18.999 1.00 93.88 97 TRP A N 1
ATOM 770 C CA . TRP A 1 97 ? -2.525 -5.670 -19.523 1.00 93.88 97 TRP A CA 1
ATOM 771 C C . TRP A 1 97 ? -1.388 -5.525 -18.508 1.00 93.88 97 TRP A C 1
ATOM 773 O O . TRP A 1 97 ? -0.229 -5.708 -18.869 1.00 93.88 97 TRP A O 1
ATOM 783 N N . LEU A 1 98 ? -1.709 -5.305 -17.228 1.00 94.00 98 LEU A N 1
ATOM 784 C CA . LEU A 1 98 ? -0.710 -5.258 -16.153 1.00 94.00 98 LEU A CA 1
ATOM 785 C C . LEU A 1 98 ? 0.101 -6.559 -16.078 1.00 94.00 98 LEU A C 1
ATOM 787 O O . LEU A 1 98 ? 1.317 -6.511 -15.913 1.00 94.00 98 LEU A O 1
ATOM 791 N N . ARG A 1 99 ? -0.539 -7.717 -16.280 1.00 95.56 99 ARG A N 1
ATOM 792 C CA . ARG A 1 99 ? 0.155 -9.010 -16.349 1.00 95.56 99 ARG A CA 1
ATOM 793 C C . ARG A 1 99 ? 1.177 -9.066 -17.483 1.00 95.56 99 ARG A C 1
ATOM 795 O O . ARG A 1 99 ? 2.305 -9.483 -17.247 1.00 95.56 99 ARG A O 1
ATOM 802 N N . ALA A 1 100 ? 0.815 -8.588 -18.674 1.00 95.81 100 ALA A N 1
ATOM 803 C CA . ALA A 1 100 ? 1.747 -8.509 -19.798 1.00 95.81 100 ALA A CA 1
ATOM 804 C C . ALA A 1 100 ? 2.939 -7.585 -19.490 1.00 95.81 100 ALA A C 1
ATOM 806 O O . ALA A 1 100 ? 4.076 -7.925 -19.799 1.00 95.81 100 ALA A O 1
ATOM 807 N N . VAL A 1 101 ? 2.706 -6.458 -18.809 1.00 95.62 101 VAL A N 1
ATOM 808 C CA . VAL A 1 101 ? 3.780 -5.554 -18.362 1.00 95.62 101 VAL A CA 1
ATOM 809 C C . VAL A 1 101 ? 4.719 -6.235 -17.358 1.00 95.62 101 VAL A C 1
ATOM 811 O O . VAL A 1 101 ? 5.935 -6.066 -17.442 1.00 95.62 101 VAL A O 1
ATOM 814 N N . VAL A 1 102 ? 4.187 -7.025 -16.420 1.00 96.69 102 VAL A N 1
ATOM 815 C CA . VAL A 1 102 ? 5.002 -7.797 -15.464 1.00 96.69 102 VAL A CA 1
ATOM 816 C C . VAL A 1 102 ? 5.826 -8.876 -16.178 1.00 96.69 102 VAL A C 1
ATOM 818 O O . VAL A 1 102 ? 7.009 -9.045 -15.873 1.00 96.69 102 VAL A O 1
ATOM 821 N N . ASP A 1 103 ? 5.252 -9.562 -17.168 1.00 96.81 103 ASP A N 1
ATOM 822 C CA . ASP A 1 103 ? 5.984 -10.524 -18.001 1.00 96.81 103 ASP A CA 1
ATOM 823 C C . ASP A 1 103 ? 7.096 -9.847 -18.819 1.00 96.81 103 ASP A C 1
ATOM 825 O O . ASP A 1 103 ? 8.211 -10.371 -18.925 1.00 96.81 103 ASP A O 1
ATOM 829 N N . ASP A 1 104 ? 6.841 -8.641 -19.321 1.00 96.19 104 ASP A N 1
ATOM 830 C CA . ASP A 1 104 ? 7.834 -7.830 -20.017 1.00 96.19 104 ASP A CA 1
ATOM 831 C C . ASP A 1 104 ? 8.982 -7.430 -19.090 1.00 96.19 104 ASP A C 1
ATOM 833 O O . ASP A 1 104 ? 10.150 -7.623 -19.441 1.00 96.19 104 ASP A O 1
ATOM 837 N N . LEU A 1 105 ? 8.673 -6.974 -17.873 1.00 96.06 105 LEU A N 1
ATOM 838 C CA . LEU A 1 105 ? 9.669 -6.681 -16.842 1.00 96.06 105 LEU A CA 1
ATOM 839 C C . LEU A 1 105 ? 10.525 -7.920 -16.539 1.00 96.06 105 LEU A C 1
ATOM 841 O O . LEU A 1 105 ? 11.754 -7.838 -16.502 1.00 96.06 105 LEU A O 1
ATOM 845 N N . ARG A 1 106 ? 9.899 -9.096 -16.406 1.00 95.44 106 ARG A N 1
ATOM 846 C CA . ARG A 1 106 ? 10.588 -10.380 -16.193 1.00 95.44 106 ARG A CA 1
ATOM 847 C C . ARG A 1 106 ? 11.514 -10.750 -17.357 1.00 95.44 106 ARG A C 1
ATOM 849 O O . ARG A 1 106 ? 12.578 -11.337 -17.127 1.00 95.44 106 ARG A O 1
ATOM 856 N N . SER A 1 107 ? 11.140 -10.419 -18.592 1.00 94.31 107 SER A N 1
ATOM 857 C CA . SER A 1 107 ? 11.966 -10.660 -19.783 1.00 94.31 107 SER A CA 1
ATOM 858 C C . SER A 1 107 ? 13.178 -9.723 -19.871 1.00 94.31 107 SER A C 1
ATOM 860 O O . SER A 1 107 ? 14.224 -10.118 -20.382 1.00 94.31 107 SER A O 1
ATOM 862 N N . CYS A 1 108 ? 13.072 -8.514 -19.311 1.00 94.88 108 CYS A N 1
ATOM 863 C CA . CYS A 1 108 ? 14.100 -7.472 -19.358 1.00 94.88 108 CYS A CA 1
ATOM 864 C C . CYS A 1 108 ? 15.097 -7.493 -18.188 1.00 94.88 108 CYS A C 1
ATOM 866 O O . CYS A 1 108 ? 15.865 -6.542 -18.021 1.00 94.88 108 CYS A O 1
ATOM 868 N N . ARG A 1 109 ? 15.092 -8.547 -17.363 1.00 93.19 109 ARG A N 1
ATOM 869 C CA . ARG A 1 109 ? 16.016 -8.682 -16.225 1.00 93.19 109 ARG A CA 1
ATOM 870 C C . ARG A 1 109 ? 17.468 -8.571 -16.669 1.00 93.19 109 ARG A C 1
ATOM 872 O O . ARG A 1 109 ? 17.887 -9.167 -17.664 1.00 93.19 109 ARG A O 1
ATOM 879 N N . ARG A 1 110 ? 18.265 -7.859 -15.880 1.00 91.12 110 ARG A N 1
ATOM 880 C CA . ARG A 1 110 ? 19.687 -7.674 -16.149 1.00 91.12 110 ARG A CA 1
ATOM 881 C C . ARG A 1 110 ? 20.452 -8.966 -15.821 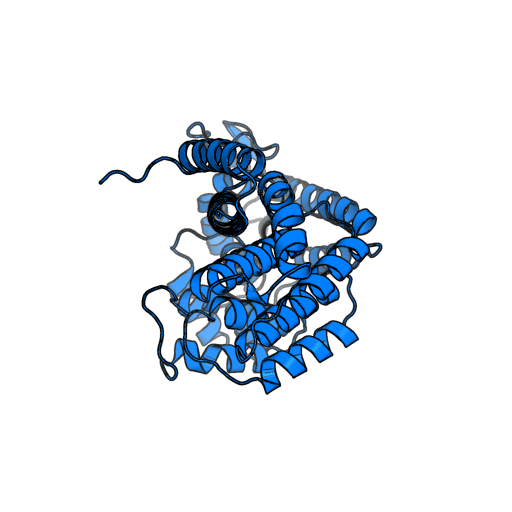1.00 91.12 110 ARG A C 1
ATOM 883 O O . ARG A 1 110 ? 20.251 -9.554 -14.752 1.00 91.12 110 ARG A O 1
ATOM 890 N N . PRO A 1 111 ? 21.366 -9.422 -16.697 1.00 84.00 111 PRO A N 1
ATOM 891 C CA . PRO A 1 111 ? 22.170 -10.614 -16.435 1.00 84.00 111 PRO A CA 1
ATOM 892 C C . PRO A 1 111 ? 22.983 -10.489 -15.140 1.00 84.00 111 PRO A C 1
ATOM 894 O O . PRO A 1 111 ? 23.721 -9.526 -14.965 1.00 84.00 111 PRO A O 1
ATOM 897 N N . GLY A 1 112 ? 22.870 -11.467 -14.237 1.00 83.12 112 GLY A N 1
ATOM 898 C CA . GLY A 1 112 ? 23.627 -11.496 -12.975 1.00 83.12 112 GLY A CA 1
ATOM 899 C C . GLY A 1 112 ? 23.053 -10.642 -11.834 1.00 83.12 112 GLY A C 1
ATOM 900 O O . GLY A 1 112 ? 23.564 -10.720 -10.719 1.00 83.12 112 GLY A O 1
ATOM 901 N N . HIS A 1 113 ? 21.970 -9.888 -12.056 1.00 84.31 113 HIS A N 1
ATOM 902 C CA . HIS A 1 113 ? 21.327 -9.088 -11.011 1.00 84.31 113 HIS A CA 1
ATOM 903 C C . HIS A 1 113 ? 20.226 -9.887 -10.308 1.00 84.31 113 HIS A C 1
ATOM 905 O O . HIS A 1 113 ? 19.076 -9.924 -10.741 1.00 84.31 113 HIS A O 1
ATOM 911 N N . ARG A 1 114 ? 20.569 -10.526 -9.183 1.00 80.56 114 ARG A N 1
ATOM 912 C CA . ARG A 1 114 ? 19.613 -11.314 -8.379 1.00 80.56 114 ARG A CA 1
ATOM 913 C C . ARG A 1 114 ? 18.381 -10.510 -7.950 1.00 80.56 114 ARG A C 1
ATOM 915 O O . ARG A 1 114 ? 17.277 -11.045 -7.942 1.00 80.56 114 ARG A O 1
ATOM 922 N N . THR A 1 115 ? 18.576 -9.232 -7.634 1.00 82.12 115 THR A N 1
ATOM 923 C CA . THR A 1 115 ? 17.527 -8.329 -7.144 1.00 82.12 115 THR A CA 1
ATOM 924 C C . THR A 1 115 ? 16.404 -8.106 -8.150 1.00 82.12 115 THR A C 1
ATOM 926 O O . THR A 1 115 ? 15.284 -7.803 -7.754 1.00 82.12 115 THR A O 1
ATOM 929 N N . ASP A 1 116 ? 16.673 -8.309 -9.441 1.00 88.56 116 ASP A N 1
ATOM 930 C CA . ASP A 1 116 ? 15.688 -8.096 -10.498 1.00 88.56 116 ASP A CA 1
ATOM 931 C C . ASP A 1 116 ? 14.537 -9.106 -10.403 1.00 88.56 116 ASP A C 1
ATOM 933 O O . ASP A 1 116 ? 13.385 -8.768 -10.659 1.00 88.56 116 ASP A O 1
ATOM 937 N N . MET A 1 117 ? 14.822 -10.341 -9.970 1.00 88.56 117 MET A N 1
ATOM 938 C CA . MET A 1 117 ? 13.766 -11.322 -9.698 1.00 88.56 117 MET A CA 1
ATOM 939 C C . MET A 1 117 ? 12.920 -10.967 -8.486 1.00 88.56 117 MET A C 1
ATOM 941 O O . MET A 1 117 ? 11.741 -11.291 -8.449 1.00 88.56 117 MET A O 1
ATOM 945 N N . GLU A 1 118 ? 13.503 -10.310 -7.494 1.00 85.69 118 GLU A N 1
ATOM 946 C CA . GLU A 1 118 ? 12.767 -9.912 -6.300 1.00 85.69 118 GLU A CA 1
ATOM 947 C C . GLU A 1 118 ? 11.793 -8.768 -6.610 1.00 85.69 118 GLU A C 1
ATOM 949 O O . GLU A 1 118 ? 10.684 -8.753 -6.082 1.00 85.69 118 GLU A O 1
ATOM 954 N N . ASP A 1 119 ? 12.183 -7.835 -7.485 1.00 88.06 119 ASP A N 1
ATOM 955 C CA . ASP A 1 119 ? 11.298 -6.778 -7.992 1.00 88.06 119 ASP A CA 1
ATOM 956 C C . ASP A 1 119 ? 10.142 -7.368 -8.817 1.00 88.06 119 ASP A C 1
ATOM 958 O O . ASP A 1 119 ? 8.995 -6.948 -8.668 1.00 88.06 119 ASP A O 1
ATOM 962 N N . VAL A 1 120 ? 10.433 -8.376 -9.647 1.00 92.31 120 VAL A N 1
ATOM 963 C CA . VAL A 1 120 ? 9.425 -9.119 -10.420 1.00 92.31 120 VAL A CA 1
ATOM 964 C C . VAL A 1 120 ? 8.451 -9.849 -9.493 1.00 92.31 120 VAL A C 1
ATOM 966 O O . VAL A 1 120 ? 7.244 -9.682 -9.638 1.00 92.31 120 VAL A O 1
ATOM 969 N N . ASN A 1 121 ? 8.946 -10.575 -8.486 1.00 91.75 121 ASN A N 1
ATOM 970 C CA . ASN A 1 121 ? 8.083 -11.267 -7.526 1.00 91.75 121 ASN A CA 1
ATOM 971 C C . ASN A 1 121 ? 7.215 -10.283 -6.718 1.00 91.75 121 ASN A C 1
ATOM 973 O O . ASN A 1 121 ? 6.069 -10.593 -6.404 1.00 91.75 121 ASN A O 1
ATOM 977 N N . LEU A 1 122 ? 7.725 -9.088 -6.389 1.00 90.75 122 LEU A N 1
ATOM 978 C CA . LEU A 1 122 ? 6.922 -8.040 -5.749 1.00 90.75 122 LEU A CA 1
ATOM 979 C C . LEU A 1 122 ? 5.813 -7.530 -6.681 1.00 90.75 122 LEU A C 1
ATOM 981 O O . LEU A 1 122 ? 4.685 -7.329 -6.233 1.00 90.75 122 LEU A O 1
ATOM 985 N N . ALA A 1 123 ? 6.120 -7.320 -7.962 1.00 93.44 123 ALA A N 1
ATOM 986 C CA . ALA A 1 123 ? 5.135 -6.907 -8.958 1.00 93.44 123 ALA A CA 1
ATOM 987 C C . ALA A 1 123 ? 4.043 -7.977 -9.156 1.00 93.44 123 ALA A C 1
ATOM 989 O O . ALA A 1 123 ? 2.861 -7.645 -9.232 1.00 93.44 123 ALA A O 1
ATOM 990 N N . GLU A 1 124 ? 4.423 -9.256 -9.158 1.00 94.69 124 GLU A N 1
ATOM 991 C CA . GLU A 1 124 ? 3.489 -10.387 -9.171 1.00 94.69 124 GLU A CA 1
ATOM 992 C C . GLU A 1 124 ? 2.614 -10.413 -7.920 1.00 94.69 124 GLU A C 1
ATOM 994 O O . GLU A 1 124 ? 1.397 -10.498 -8.036 1.00 94.69 124 GLU A O 1
ATOM 999 N N . LEU A 1 125 ? 3.200 -10.262 -6.729 1.00 93.06 125 LEU A N 1
ATOM 1000 C CA . LEU A 1 125 ? 2.441 -10.187 -5.481 1.00 93.06 125 LEU A CA 1
ATOM 1001 C C . LEU A 1 125 ? 1.401 -9.060 -5.521 1.00 93.06 125 LEU A C 1
ATOM 1003 O O . LEU A 1 125 ? 0.239 -9.292 -5.204 1.00 93.06 125 LEU A O 1
ATOM 1007 N N . LEU A 1 126 ? 1.795 -7.856 -5.942 1.00 91.88 126 LEU A N 1
ATOM 1008 C CA . LEU A 1 126 ? 0.893 -6.710 -6.080 1.00 91.88 126 LEU A CA 1
ATOM 1009 C C . LEU A 1 126 ? -0.259 -6.997 -7.050 1.00 91.88 126 LEU A C 1
ATOM 1011 O O . LEU A 1 126 ? -1.412 -6.722 -6.720 1.00 91.88 126 LEU A O 1
ATOM 1015 N N . LEU A 1 127 ? 0.041 -7.563 -8.223 1.00 94.06 127 LEU A N 1
ATOM 1016 C CA . LEU A 1 127 ? -0.961 -7.912 -9.229 1.00 94.06 127 LEU A CA 1
ATOM 1017 C C . LEU A 1 127 ? -1.933 -8.973 -8.710 1.00 94.06 127 LEU A C 1
ATOM 1019 O O . LEU A 1 127 ? -3.146 -8.794 -8.787 1.00 94.06 127 LEU A O 1
ATOM 1023 N N . GLU A 1 128 ? -1.410 -10.074 -8.179 1.00 93.44 128 GLU A N 1
ATOM 1024 C CA . GLU A 1 128 ? -2.216 -11.213 -7.747 1.00 93.44 128 GLU A CA 1
ATOM 1025 C C . GLU A 1 128 ? -3.016 -10.880 -6.482 1.00 93.44 128 GLU A C 1
ATOM 1027 O O . GLU A 1 128 ? -4.182 -11.263 -6.366 1.00 93.44 128 GLU A O 1
ATOM 1032 N N . TRP A 1 129 ? -2.459 -10.065 -5.580 1.00 90.19 129 TRP A N 1
ATOM 1033 C CA . TRP A 1 129 ? -3.215 -9.487 -4.474 1.00 90.19 129 TRP A CA 1
ATOM 1034 C C . TRP A 1 129 ? -4.344 -8.599 -4.992 1.00 90.19 129 TRP A C 1
ATOM 1036 O O . TRP A 1 129 ? -5.483 -8.779 -4.556 1.00 90.19 129 TRP A O 1
ATOM 1046 N N . ARG A 1 130 ? -4.063 -7.690 -5.935 1.00 89.56 130 ARG A N 1
ATOM 1047 C CA . ARG A 1 130 ? -5.047 -6.775 -6.533 1.00 89.56 130 ARG A CA 1
ATOM 1048 C C . ARG A 1 130 ? -6.222 -7.509 -7.169 1.00 89.56 130 ARG A C 1
ATOM 1050 O O . ARG A 1 130 ? -7.343 -7.058 -6.992 1.00 89.56 130 ARG A O 1
ATOM 1057 N N . VAL A 1 131 ? -5.983 -8.629 -7.855 1.00 92.38 131 VAL A N 1
ATOM 1058 C CA . VAL A 1 131 ? -7.058 -9.411 -8.498 1.00 92.38 131 VAL A CA 1
ATOM 1059 C C . VAL A 1 131 ? -7.691 -10.472 -7.591 1.00 92.38 131 VAL A C 1
ATOM 1061 O O . VAL A 1 131 ? -8.622 -11.167 -7.998 1.00 92.38 131 VAL A O 1
ATOM 1064 N N . GLY A 1 132 ? -7.196 -10.624 -6.360 1.00 91.38 132 GLY A N 1
ATOM 1065 C CA . GLY A 1 132 ? -7.747 -11.569 -5.387 1.00 91.38 132 GLY A CA 1
ATOM 1066 C C . GLY A 1 132 ? -7.303 -13.019 -5.588 1.00 91.38 132 GLY A C 1
ATOM 1067 O O . GLY A 1 132 ? -7.908 -13.927 -5.023 1.00 91.38 132 GLY A O 1
ATOM 1068 N N . ASN A 1 133 ? -6.237 -13.264 -6.349 1.00 93.31 133 ASN A N 1
ATOM 1069 C CA . ASN A 1 133 ? -5.665 -14.595 -6.523 1.00 93.31 133 ASN A CA 1
ATOM 1070 C C . ASN A 1 133 ? -4.733 -14.940 -5.352 1.00 93.31 133 ASN A C 1
ATOM 1072 O O . ASN A 1 133 ? -3.510 -14.819 -5.434 1.00 93.31 133 ASN A O 1
ATOM 1076 N N . VAL A 1 134 ? -5.336 -15.365 -4.239 1.00 89.62 134 VAL A N 1
ATOM 1077 C CA . VAL A 1 134 ? -4.625 -15.642 -2.980 1.00 89.62 134 VAL A CA 1
ATOM 1078 C C . VAL A 1 134 ? -3.515 -16.677 -3.164 1.00 89.62 134 VAL A C 1
ATOM 1080 O O . VAL A 1 134 ? -2.403 -16.449 -2.704 1.00 89.62 134 VAL A O 1
ATOM 1083 N N . ALA A 1 135 ? -3.769 -17.768 -3.893 1.00 91.50 135 ALA A N 1
ATOM 1084 C CA . ALA A 1 135 ? -2.777 -18.826 -4.086 1.00 91.50 135 ALA A CA 1
ATOM 1085 C C . ALA A 1 135 ? -1.526 -18.334 -4.838 1.00 91.50 135 ALA A C 1
ATOM 1087 O O . ALA A 1 135 ? -0.403 -18.685 -4.477 1.00 91.50 135 ALA A O 1
ATOM 1088 N N . ALA A 1 136 ? -1.697 -17.496 -5.866 1.00 92.94 136 ALA A N 1
ATOM 1089 C CA . ALA A 1 136 ? -0.559 -16.926 -6.586 1.00 92.94 136 ALA A CA 1
ATOM 1090 C C . ALA A 1 136 ? 0.165 -15.845 -5.768 1.00 92.94 136 ALA A C 1
ATOM 1092 O O . ALA A 1 136 ? 1.393 -15.779 -5.799 1.00 92.94 136 ALA A O 1
ATOM 1093 N N . ALA A 1 137 ? -0.568 -15.048 -4.984 1.00 91.56 137 ALA A N 1
ATOM 1094 C CA . ALA A 1 137 ? 0.029 -14.104 -4.041 1.00 91.56 137 ALA A CA 1
ATOM 1095 C C . ALA A 1 137 ? 0.871 -14.826 -2.968 1.00 91.56 137 ALA A C 1
ATOM 1097 O O . ALA A 1 137 ? 1.981 -14.395 -2.656 1.00 91.56 137 ALA A O 1
ATOM 1098 N N . GLU A 1 138 ? 0.393 -15.954 -2.438 1.00 89.62 138 GLU A N 1
ATOM 1099 C CA . GLU A 1 138 ? 1.137 -16.786 -1.486 1.00 89.62 138 GLU A CA 1
ATOM 1100 C C . GLU A 1 138 ? 2.419 -17.364 -2.089 1.00 89.62 138 GLU A C 1
ATOM 1102 O O . GLU A 1 138 ? 3.468 -17.345 -1.439 1.00 89.62 138 GLU A O 1
ATOM 1107 N N . GLU A 1 139 ? 2.365 -17.831 -3.336 1.00 91.94 139 GLU A N 1
ATOM 1108 C CA . GLU A 1 139 ? 3.552 -18.313 -4.042 1.00 91.94 139 GLU A CA 1
ATOM 1109 C C . GLU A 1 139 ? 4.568 -17.185 -4.268 1.00 91.94 139 GLU A C 1
ATOM 1111 O O . GLU A 1 139 ? 5.758 -17.365 -3.997 1.00 91.94 139 GLU A O 1
ATOM 1116 N N . ALA A 1 140 ? 4.116 -15.994 -4.670 1.00 91.50 140 ALA A N 1
ATOM 1117 C CA . ALA A 1 140 ? 4.982 -14.825 -4.807 1.00 91.50 140 ALA A CA 1
ATOM 1118 C C . ALA A 1 140 ? 5.641 -14.443 -3.468 1.00 91.50 140 ALA A C 1
ATOM 1120 O O . ALA A 1 140 ? 6.851 -14.214 -3.420 1.00 91.50 140 ALA A O 1
ATOM 1121 N N . ILE A 1 141 ? 4.890 -14.460 -2.358 1.00 89.19 141 ILE A N 1
ATOM 1122 C CA . ILE A 1 141 ? 5.430 -14.262 -1.000 1.00 89.19 141 ILE A CA 1
ATOM 1123 C C . ILE A 1 141 ? 6.504 -15.305 -0.687 1.00 89.19 141 ILE A C 1
ATOM 1125 O O . ILE A 1 141 ? 7.594 -14.949 -0.236 1.00 89.19 141 ILE A O 1
ATOM 1129 N N . ARG A 1 142 ? 6.233 -16.589 -0.950 1.00 89.75 142 ARG A N 1
ATOM 1130 C CA . ARG A 1 142 ? 7.190 -17.678 -0.713 1.00 89.75 142 ARG A CA 1
ATOM 1131 C C . ARG A 1 142 ? 8.484 -17.460 -1.497 1.00 89.75 142 ARG A C 1
ATOM 1133 O O . ARG A 1 142 ? 9.568 -17.663 -0.951 1.00 89.75 142 ARG A O 1
ATOM 1140 N N . LEU A 1 143 ? 8.383 -17.033 -2.756 1.00 89.50 143 LEU A N 1
ATOM 1141 C CA . LEU A 1 143 ? 9.535 -16.729 -3.606 1.00 89.50 143 LEU A CA 1
ATOM 1142 C C . LEU A 1 143 ? 10.331 -15.523 -3.089 1.00 89.50 143 LEU A C 1
ATOM 1144 O O . LEU A 1 143 ? 11.558 -15.585 -3.070 1.00 89.50 143 LEU A O 1
ATOM 1148 N N . ILE A 1 144 ? 9.663 -14.462 -2.623 1.00 86.25 144 ILE A N 1
ATOM 1149 C CA . ILE A 1 144 ? 10.321 -13.297 -2.006 1.00 86.25 144 ILE A CA 1
ATOM 1150 C C . ILE A 1 144 ? 11.070 -13.713 -0.735 1.00 86.25 144 ILE A C 1
ATOM 1152 O O . ILE A 1 144 ? 12.244 -13.378 -0.582 1.00 86.25 144 ILE A O 1
ATOM 1156 N N . LEU A 1 145 ? 10.425 -14.469 0.157 1.00 82.12 145 LEU A N 1
ATOM 1157 C CA . LEU A 1 145 ? 11.037 -14.930 1.407 1.00 82.12 145 LEU A CA 1
ATOM 1158 C C . LEU A 1 145 ? 12.237 -15.853 1.149 1.00 82.12 145 LEU A C 1
ATOM 1160 O O . LEU A 1 145 ? 13.259 -15.740 1.824 1.00 82.12 145 LEU A O 1
ATOM 1164 N N . ALA A 1 146 ? 12.162 -16.716 0.131 1.00 83.75 146 ALA A N 1
ATOM 1165 C CA . ALA A 1 146 ? 13.259 -17.605 -0.253 1.00 83.75 146 ALA A CA 1
ATOM 1166 C C . ALA A 1 146 ? 14.509 -16.860 -0.762 1.00 83.75 146 ALA A C 1
ATOM 1168 O O . ALA A 1 146 ? 15.612 -17.403 -0.694 1.00 83.75 146 ALA A O 1
ATOM 1169 N N . CYS A 1 147 ? 14.368 -15.624 -1.252 1.00 75.06 147 CYS A N 1
ATOM 1170 C CA . CYS A 1 147 ? 15.507 -14.783 -1.628 1.00 75.06 147 CYS A CA 1
ATOM 1171 C C . CYS A 1 147 ? 16.294 -14.255 -0.412 1.00 75.06 147 CYS A C 1
ATOM 1173 O O . CYS A 1 147 ? 17.440 -13.824 -0.580 1.00 75.06 147 CYS A O 1
ATOM 1175 N N . GLY A 1 148 ? 15.712 -14.315 0.791 1.00 66.88 148 GLY A N 1
ATOM 1176 C CA . GLY A 1 148 ? 16.298 -13.812 2.032 1.00 66.88 148 GLY A CA 1
ATOM 1177 C C . GLY A 1 148 ? 16.417 -12.281 2.083 1.00 66.88 148 GLY A C 1
ATOM 1178 O O . GLY A 1 148 ? 16.171 -11.593 1.087 1.00 66.88 148 GLY A O 1
ATOM 1179 N N . PRO A 1 149 ? 16.805 -11.718 3.241 1.00 63.81 149 PRO A N 1
ATOM 1180 C CA . PRO A 1 149 ? 17.111 -10.301 3.348 1.00 63.81 149 PRO A CA 1
ATOM 1181 C C . PRO A 1 149 ? 18.326 -9.970 2.476 1.00 63.81 149 PRO A C 1
ATOM 1183 O O . PRO A 1 149 ? 19.297 -10.722 2.376 1.00 63.81 149 PRO A O 1
ATOM 1186 N N . THR A 1 150 ? 18.262 -8.828 1.823 1.00 58.59 150 THR A N 1
ATOM 1187 C CA . THR A 1 150 ? 19.211 -8.386 0.803 1.00 58.59 150 THR A CA 1
ATOM 1188 C C . THR A 1 150 ? 19.742 -7.010 1.181 1.00 58.59 150 THR A C 1
ATOM 1190 O O . THR A 1 150 ? 19.027 -6.187 1.751 1.00 58.59 150 THR A O 1
ATOM 1193 N N . GLU A 1 151 ? 21.020 -6.764 0.903 1.00 54.75 151 GLU A N 1
ATOM 1194 C CA . GLU A 1 151 ? 21.675 -5.502 1.246 1.00 54.75 151 GLU A CA 1
ATOM 1195 C C . GLU A 1 151 ? 21.088 -4.327 0.440 1.00 54.75 151 GLU A C 1
ATOM 1197 O O . GLU A 1 151 ? 20.934 -4.411 -0.778 1.00 54.75 151 GLU A O 1
ATOM 1202 N N . GLY A 1 152 ? 20.836 -3.186 1.093 1.00 56.88 152 GLY A N 1
ATOM 1203 C CA . GLY A 1 152 ? 20.603 -1.911 0.406 1.00 56.88 152 GLY A CA 1
ATOM 1204 C C . GLY A 1 152 ? 19.180 -1.342 0.466 1.00 56.88 152 GLY A C 1
ATOM 1205 O O . GLY A 1 152 ? 18.458 -1.498 1.442 1.00 56.88 152 GLY A O 1
ATOM 1206 N N . ASN A 1 153 ? 18.805 -0.581 -0.571 1.00 51.53 153 ASN A N 1
ATOM 1207 C CA . ASN A 1 153 ? 17.623 0.302 -0.662 1.00 51.53 153 ASN A CA 1
ATOM 1208 C C . ASN A 1 153 ? 16.259 -0.424 -0.759 1.00 51.53 153 ASN A C 1
ATOM 1210 O O . ASN A 1 153 ? 15.281 0.136 -1.256 1.00 51.53 153 ASN A O 1
ATOM 1214 N N . GLN A 1 154 ? 16.178 -1.663 -0.284 1.00 63.47 154 GLN A N 1
ATOM 1215 C CA . GLN A 1 154 ? 15.051 -2.568 -0.515 1.00 63.47 154 GLN A CA 1
ATOM 1216 C C . GLN A 1 154 ? 14.038 -2.583 0.632 1.00 63.47 154 GLN A C 1
ATOM 1218 O O . GLN A 1 154 ? 13.091 -3.366 0.616 1.00 63.47 154 GLN A O 1
ATOM 1223 N N . TRP A 1 155 ? 14.162 -1.658 1.587 1.00 65.31 155 TRP A N 1
ATOM 1224 C CA . TRP A 1 155 ? 13.179 -1.479 2.656 1.00 65.31 155 TRP A CA 1
ATOM 1225 C C . TRP A 1 155 ? 11.769 -1.200 2.132 1.00 65.31 155 TRP A C 1
ATOM 1227 O O . TRP A 1 155 ? 10.810 -1.629 2.756 1.00 65.31 155 TRP A O 1
ATOM 1237 N N . GLY A 1 156 ? 11.632 -0.567 0.957 1.00 72.25 156 GLY A N 1
ATOM 1238 C CA . GLY A 1 156 ? 10.341 -0.447 0.263 1.00 72.25 156 GLY A CA 1
ATOM 1239 C C . GLY A 1 156 ? 9.652 -1.790 0.032 1.00 72.25 156 GLY A C 1
ATOM 1240 O O . GLY A 1 156 ? 8.459 -1.923 0.279 1.00 72.25 156 GLY A O 1
ATOM 1241 N N . ARG A 1 157 ? 10.421 -2.801 -0.374 1.00 76.81 157 ARG A N 1
ATOM 1242 C CA . ARG A 1 157 ? 9.919 -4.153 -0.615 1.00 76.81 157 ARG A CA 1
ATOM 1243 C C . ARG A 1 157 ? 9.644 -4.903 0.681 1.00 76.81 157 ARG A C 1
ATOM 1245 O O . ARG A 1 157 ? 8.607 -5.544 0.776 1.00 76.81 157 ARG A O 1
ATOM 1252 N N . VAL A 1 158 ? 10.541 -4.819 1.667 1.00 79.19 158 VAL A N 1
ATOM 1253 C CA . VAL A 1 158 ? 10.330 -5.456 2.982 1.00 79.19 158 VAL A CA 1
ATOM 1254 C C . VAL A 1 158 ? 9.088 -4.874 3.663 1.00 79.19 158 VAL A C 1
ATOM 1256 O O . VAL A 1 158 ? 8.256 -5.620 4.163 1.00 79.19 158 VAL A O 1
ATOM 1259 N N . GLY A 1 159 ? 8.913 -3.552 3.605 1.00 82.44 159 GLY A N 1
ATOM 1260 C CA . GLY A 1 159 ? 7.713 -2.878 4.093 1.00 82.44 159 GLY A CA 1
ATOM 1261 C C . GLY A 1 159 ? 6.446 -3.317 3.363 1.00 82.44 159 GLY A C 1
ATOM 1262 O O . GLY A 1 159 ? 5.475 -3.688 4.015 1.00 82.44 159 GLY A O 1
ATOM 1263 N N . ALA A 1 160 ? 6.470 -3.355 2.025 1.00 83.25 160 ALA A N 1
ATOM 1264 C CA . ALA A 1 160 ? 5.337 -3.847 1.240 1.00 83.25 160 ALA A CA 1
ATOM 1265 C C . ALA A 1 160 ? 4.979 -5.299 1.598 1.00 83.25 160 ALA A C 1
ATOM 1267 O O . ALA A 1 160 ? 3.811 -5.603 1.824 1.00 83.25 160 ALA A O 1
ATOM 1268 N N . LEU A 1 161 ? 5.979 -6.181 1.716 1.00 87.38 161 LEU A N 1
ATOM 1269 C CA . LEU A 1 161 ? 5.789 -7.570 2.130 1.00 87.38 161 LEU A CA 1
ATOM 1270 C C . LEU A 1 161 ? 5.143 -7.667 3.517 1.00 87.38 161 LEU A C 1
ATOM 1272 O O . LEU A 1 161 ? 4.184 -8.416 3.680 1.00 87.38 161 LEU A O 1
ATOM 1276 N N . ALA A 1 162 ? 5.625 -6.896 4.494 1.00 89.75 162 ALA A N 1
ATOM 1277 C CA . ALA A 1 162 ? 5.045 -6.859 5.834 1.00 89.75 162 ALA A CA 1
ATOM 1278 C C . ALA A 1 162 ? 3.576 -6.413 5.812 1.00 89.75 162 ALA A C 1
ATOM 1280 O O . ALA A 1 162 ? 2.742 -7.014 6.487 1.00 89.75 162 ALA A O 1
ATOM 1281 N N . GLY A 1 163 ? 3.245 -5.409 4.992 1.00 89.62 163 GLY A N 1
ATOM 1282 C CA . GLY A 1 163 ? 1.866 -4.985 4.758 1.00 89.62 163 GLY A CA 1
ATOM 1283 C C . GLY A 1 163 ? 0.991 -6.111 4.199 1.00 89.62 163 GLY A C 1
ATOM 1284 O O . GLY A 1 163 ? -0.081 -6.374 4.737 1.00 89.62 163 GLY A O 1
ATOM 1285 N N . PHE A 1 164 ? 1.466 -6.835 3.181 1.00 89.25 164 PHE A N 1
ATOM 1286 C CA . PHE A 1 164 ? 0.730 -7.973 2.617 1.00 89.25 164 PHE A CA 1
ATOM 1287 C C . PHE A 1 164 ? 0.553 -9.122 3.607 1.00 89.25 164 PHE A C 1
ATOM 1289 O O . PHE A 1 164 ? -0.528 -9.701 3.686 1.00 89.25 164 PHE A O 1
ATOM 1296 N N . LEU A 1 165 ? 1.589 -9.449 4.382 1.00 91.62 165 LEU A N 1
ATOM 1297 C CA . LEU A 1 165 ? 1.504 -10.469 5.425 1.00 91.62 165 LEU A CA 1
ATOM 1298 C C . LEU A 1 165 ? 0.464 -10.081 6.487 1.00 91.62 165 LEU A C 1
ATOM 1300 O O . LEU A 1 165 ? -0.358 -10.916 6.859 1.00 91.62 165 LEU A O 1
ATOM 1304 N N . ALA A 1 166 ? 0.433 -8.812 6.909 1.00 91.44 166 ALA A N 1
ATOM 1305 C CA . ALA A 1 166 ? -0.566 -8.295 7.846 1.00 91.44 166 ALA A CA 1
ATOM 1306 C C . ALA A 1 166 ? -2.000 -8.355 7.283 1.00 91.44 166 ALA A C 1
ATOM 1308 O O . ALA A 1 166 ? -2.941 -8.722 7.994 1.00 91.44 166 ALA A O 1
ATOM 1309 N N . ASP A 1 167 ? -2.178 -8.039 5.998 1.00 86.62 167 ASP A N 1
ATOM 1310 C CA . ASP A 1 167 ? -3.479 -8.110 5.322 1.00 86.62 167 ASP A CA 1
ATOM 1311 C C . ASP A 1 167 ? -3.985 -9.550 5.164 1.00 86.62 167 ASP A C 1
ATOM 1313 O O . ASP A 1 167 ? -5.189 -9.791 5.216 1.00 86.62 167 ASP A O 1
ATOM 1317 N N . LEU A 1 168 ? -3.073 -10.515 5.024 1.00 86.81 168 LEU A N 1
ATOM 1318 C CA . LEU A 1 168 ? -3.377 -11.949 4.996 1.00 86.81 168 LEU A CA 1
ATOM 1319 C C . LEU A 1 168 ? -3.541 -12.560 6.402 1.00 86.81 168 LEU A C 1
ATOM 1321 O O . LEU A 1 168 ? -3.744 -13.767 6.521 1.00 86.81 168 LEU A O 1
ATOM 1325 N N . GLY A 1 169 ? -3.433 -11.763 7.471 1.00 89.00 169 GLY A N 1
ATOM 1326 C CA . GLY A 1 169 ? -3.514 -12.241 8.857 1.00 89.00 169 GLY A CA 1
ATOM 1327 C C . GLY A 1 169 ? -2.301 -13.058 9.315 1.00 89.00 169 GLY A C 1
ATOM 1328 O O . GLY A 1 169 ? -2.346 -13.715 10.354 1.00 89.00 169 GLY A O 1
ATOM 1329 N N . ARG A 1 170 ? -1.194 -13.022 8.567 1.00 92.12 170 ARG A N 1
ATOM 1330 C CA . ARG A 1 170 ? 0.081 -13.679 8.898 1.00 92.12 170 ARG A CA 1
ATOM 1331 C C . ARG A 1 170 ? 0.915 -12.768 9.795 1.00 92.12 170 ARG A C 1
ATOM 1333 O O . ARG A 1 170 ? 2.052 -12.418 9.485 1.00 92.12 170 ARG A O 1
ATOM 1340 N N . ASP A 1 171 ? 0.320 -12.360 10.913 1.00 95.62 171 ASP A N 1
ATOM 1341 C CA . ASP A 1 171 ? 0.829 -11.281 11.764 1.00 95.62 171 ASP A CA 1
ATOM 1342 C C . ASP A 1 171 ? 2.236 -11.571 12.317 1.00 95.62 171 ASP A C 1
ATOM 1344 O O . ASP A 1 171 ? 3.085 -10.682 12.348 1.00 95.62 171 ASP A O 1
ATOM 1348 N N . ALA A 1 172 ? 2.515 -12.822 12.702 1.00 94.50 172 ALA A N 1
ATOM 1349 C CA . ALA A 1 172 ? 3.835 -13.226 13.193 1.00 94.50 172 ALA A CA 1
ATOM 1350 C C . ALA A 1 172 ? 4.930 -13.063 12.125 1.00 94.50 172 ALA A C 1
ATOM 1352 O O . ALA A 1 172 ? 6.005 -12.546 12.416 1.00 94.50 172 ALA A O 1
ATOM 1353 N N . GLU A 1 173 ? 4.634 -13.436 10.881 1.00 92.25 173 GLU A N 1
ATOM 1354 C CA . GLU A 1 173 ? 5.580 -13.326 9.767 1.00 92.25 173 GLU A CA 1
ATOM 1355 C C . GLU A 1 173 ? 5.760 -11.871 9.325 1.00 92.25 173 GLU A C 1
ATOM 1357 O O . GLU A 1 173 ? 6.864 -11.462 8.969 1.00 92.25 173 GLU A O 1
ATOM 1362 N N . ALA A 1 174 ? 4.698 -11.058 9.395 1.00 92.62 174 ALA A N 1
ATOM 1363 C CA . ALA A 1 174 ? 4.795 -9.618 9.165 1.00 92.62 174 ALA A CA 1
ATOM 1364 C C . ALA A 1 174 ? 5.785 -8.974 10.148 1.00 92.62 174 ALA A C 1
ATOM 1366 O O . ALA A 1 174 ? 6.669 -8.220 9.736 1.00 92.62 174 ALA A O 1
ATOM 1367 N N . ILE A 1 175 ? 5.674 -9.320 11.434 1.00 92.62 175 ILE A N 1
ATOM 1368 C CA . ILE A 1 175 ? 6.579 -8.859 12.492 1.00 92.62 175 ILE A CA 1
ATOM 1369 C C . ILE A 1 175 ? 8.015 -9.329 12.229 1.00 92.62 175 ILE A C 1
ATOM 1371 O O . ILE A 1 175 ? 8.923 -8.497 12.212 1.00 92.62 175 ILE A O 1
ATOM 1375 N N . GLU A 1 176 ? 8.218 -10.626 11.987 1.00 89.62 176 GLU A N 1
ATOM 1376 C CA . GLU A 1 176 ? 9.543 -11.209 11.729 1.00 89.62 176 GLU A CA 1
ATOM 1377 C C . GLU A 1 176 ? 10.222 -10.552 10.517 1.00 89.62 176 GLU A C 1
ATOM 1379 O O . GLU A 1 176 ? 11.414 -10.252 10.553 1.00 89.62 176 GLU A O 1
ATOM 1384 N N . SER A 1 177 ? 9.462 -10.236 9.463 1.00 86.50 177 SER A N 1
ATOM 1385 C CA . SER A 1 177 ? 10.012 -9.631 8.244 1.00 86.50 177 SER A CA 1
ATOM 1386 C C . SER A 1 177 ? 10.635 -8.244 8.463 1.00 86.50 177 SER A C 1
ATOM 1388 O O . SER A 1 177 ? 11.601 -7.889 7.784 1.00 86.50 177 SER A O 1
ATOM 1390 N N . LEU A 1 178 ? 10.118 -7.460 9.419 1.00 86.12 178 LEU A N 1
ATOM 1391 C CA . LEU A 1 178 ? 10.608 -6.113 9.736 1.00 86.12 178 LEU A CA 1
ATOM 1392 C C . LEU A 1 178 ? 11.539 -6.072 10.954 1.00 86.12 178 LEU A C 1
ATOM 1394 O O . LEU A 1 178 ? 12.246 -5.080 11.138 1.00 86.12 178 LEU A O 1
ATOM 1398 N N . GLU A 1 179 ? 11.593 -7.124 11.771 1.00 83.94 179 GLU A N 1
ATOM 1399 C CA . GLU A 1 179 ? 12.421 -7.171 12.981 1.00 83.94 179 GLU A CA 1
ATOM 1400 C C . GLU A 1 179 ? 13.913 -6.870 12.724 1.00 83.94 179 GLU A C 1
ATOM 1402 O O . GLU A 1 179 ? 14.467 -6.023 13.438 1.00 83.94 179 GLU A O 1
ATOM 1407 N N . PRO A 1 180 ? 14.581 -7.434 11.693 1.00 78.44 180 PRO A N 1
ATOM 1408 C CA . PRO A 1 180 ? 15.986 -7.121 11.425 1.00 78.44 180 PRO A CA 1
ATOM 1409 C C . PRO A 1 180 ? 16.222 -5.636 11.126 1.00 78.44 180 PRO A C 1
ATOM 1411 O O . PRO A 1 180 ? 17.270 -5.084 11.464 1.00 78.44 180 PRO A O 1
ATOM 1414 N N . ALA A 1 181 ? 15.230 -4.985 10.516 1.00 75.88 181 ALA A N 1
ATOM 1415 C CA . ALA A 1 181 ? 15.253 -3.574 10.162 1.00 75.88 181 ALA A CA 1
ATOM 1416 C C . ALA A 1 181 ? 15.139 -2.672 11.394 1.00 75.88 181 ALA A C 1
ATOM 1418 O O . ALA A 1 181 ? 15.874 -1.699 11.543 1.00 75.88 181 ALA A O 1
ATOM 1419 N N . LEU A 1 182 ? 14.212 -3.016 12.289 1.00 78.44 182 LEU A N 1
ATOM 1420 C CA . LEU A 1 182 ? 13.899 -2.234 13.483 1.00 78.44 182 LEU A CA 1
ATOM 1421 C C . LEU A 1 182 ? 14.947 -2.400 14.587 1.00 78.44 182 LEU A C 1
ATOM 1423 O O . LEU A 1 182 ? 15.153 -1.483 15.377 1.00 78.44 182 LEU A O 1
ATOM 1427 N N . THR A 1 183 ? 15.623 -3.549 14.629 1.00 79.69 183 THR A N 1
ATOM 1428 C CA . THR A 1 183 ? 16.701 -3.841 15.590 1.00 79.69 183 THR A CA 1
ATOM 1429 C C . THR A 1 183 ? 18.083 -3.391 15.112 1.00 79.69 183 THR A C 1
ATOM 1431 O O . THR A 1 183 ? 19.046 -3.467 15.871 1.00 79.69 183 THR A O 1
ATOM 1434 N N . GLY A 1 184 ? 18.200 -2.916 13.865 1.00 72.94 184 GLY A N 1
ATOM 1435 C CA . GLY A 1 184 ? 19.480 -2.522 13.270 1.00 72.94 184 GLY A CA 1
ATOM 1436 C C . GLY A 1 184 ? 20.401 -3.703 12.938 1.00 72.94 184 GLY A C 1
ATOM 1437 O O . GLY A 1 184 ? 21.606 -3.516 12.779 1.00 72.94 184 GLY A O 1
ATOM 1438 N N . SER A 1 185 ? 19.850 -4.915 12.823 1.00 72.88 185 SER A N 1
ATOM 1439 C CA . SER A 1 185 ? 20.602 -6.145 12.533 1.00 72.88 185 SER A CA 1
ATOM 1440 C C . SER A 1 185 ? 21.063 -6.248 11.070 1.00 72.88 185 SER A C 1
ATOM 1442 O O . SER A 1 185 ? 21.866 -7.117 10.739 1.00 72.88 185 SER A O 1
ATOM 1444 N N . VAL A 1 186 ? 20.570 -5.372 10.186 1.00 67.81 186 VAL A N 1
ATOM 1445 C CA . VAL A 1 186 ? 20.942 -5.291 8.763 1.00 67.81 186 VAL A CA 1
ATOM 1446 C C . VAL A 1 186 ? 21.329 -3.845 8.426 1.00 67.81 186 VAL A C 1
ATOM 1448 O O . VAL A 1 186 ? 20.633 -2.921 8.855 1.00 67.81 186 VAL A O 1
ATOM 1451 N N . PRO A 1 187 ? 22.416 -3.611 7.663 1.00 63.00 187 PRO A N 1
ATOM 1452 C CA . PRO A 1 187 ? 22.854 -2.265 7.316 1.00 63.00 187 PRO A CA 1
ATOM 1453 C C . PRO A 1 187 ? 21.786 -1.495 6.531 1.00 63.00 187 PRO A C 1
ATOM 1455 O O . PRO A 1 187 ? 21.304 -1.927 5.482 1.00 63.00 187 PRO A O 1
ATOM 1458 N N . VAL A 1 188 ? 21.463 -0.307 7.034 1.00 63.59 188 VAL A N 1
ATOM 1459 C CA . VAL A 1 188 ? 20.569 0.657 6.396 1.00 63.59 188 VAL A CA 1
ATOM 1460 C C . VAL A 1 188 ? 21.400 1.609 5.533 1.00 63.59 188 VAL A C 1
ATOM 1462 O O . VAL A 1 188 ? 22.359 2.210 6.014 1.00 63.59 188 VAL A O 1
ATOM 1465 N N . ARG A 1 189 ? 21.051 1.763 4.248 1.00 61.62 189 ARG A N 1
ATOM 1466 C CA . ARG A 1 189 ? 21.599 2.857 3.424 1.00 61.62 189 ARG A CA 1
ATOM 1467 C C . ARG A 1 189 ? 20.950 4.179 3.828 1.00 61.62 189 ARG A C 1
ATOM 1469 O O . ARG A 1 189 ? 19.774 4.192 4.173 1.00 61.62 189 ARG A O 1
ATOM 1476 N N . GLU A 1 190 ? 21.702 5.268 3.700 1.00 49.28 190 GLU A N 1
ATOM 1477 C CA . GLU A 1 190 ? 21.321 6.636 4.098 1.00 49.28 190 GLU A CA 1
ATOM 1478 C C . GLU A 1 190 ? 19.929 7.074 3.583 1.00 49.28 190 GLU A C 1
ATOM 1480 O O . GLU A 1 190 ? 19.205 7.770 4.286 1.00 49.28 190 GLU A O 1
ATOM 1485 N N . ASP A 1 191 ? 19.495 6.563 2.422 1.00 52.25 191 ASP A N 1
ATOM 1486 C CA . ASP A 1 191 ? 18.208 6.900 1.787 1.00 52.25 191 ASP A CA 1
ATOM 1487 C C . ASP A 1 191 ? 17.013 6.003 2.191 1.00 52.25 191 ASP A C 1
ATOM 1489 O O . ASP A 1 191 ? 15.920 6.117 1.624 1.00 52.25 191 ASP A O 1
ATOM 1493 N N . GLY A 1 192 ? 17.189 5.053 3.115 1.00 59.41 192 GLY A N 1
ATOM 1494 C CA . GLY A 1 192 ? 16.187 4.027 3.406 1.00 59.41 192 GLY A CA 1
ATOM 1495 C C . GLY A 1 192 ? 15.937 3.807 4.887 1.00 59.41 192 GLY A C 1
ATOM 1496 O O . GLY A 1 192 ? 16.309 2.762 5.384 1.00 59.41 192 GLY A O 1
ATOM 1497 N N . ASP A 1 193 ? 15.266 4.726 5.580 1.00 68.69 193 ASP A N 1
ATOM 1498 C CA . ASP A 1 193 ? 14.852 4.496 6.971 1.00 68.69 193 ASP A CA 1
ATOM 1499 C C . ASP A 1 193 ? 13.773 3.391 7.054 1.00 68.69 193 ASP A C 1
ATOM 1501 O O . ASP A 1 193 ? 12.642 3.619 6.607 1.00 68.69 193 ASP A O 1
ATOM 1505 N N . PRO A 1 194 ? 14.067 2.195 7.605 1.00 69.38 194 PRO A N 1
ATOM 1506 C CA . PRO A 1 194 ? 13.071 1.143 7.764 1.00 69.38 194 PRO A CA 1
ATOM 1507 C C . PRO A 1 194 ? 11.984 1.492 8.782 1.00 69.38 194 PRO A C 1
ATOM 1509 O O . PRO A 1 194 ? 10.883 0.943 8.701 1.00 69.38 194 PRO A O 1
ATOM 1512 N N . ALA A 1 195 ? 12.241 2.426 9.706 1.00 74.00 195 ALA A N 1
ATOM 1513 C CA . ALA A 1 195 ? 11.259 2.844 10.699 1.00 74.00 195 ALA A CA 1
ATOM 1514 C C . ALA A 1 195 ? 10.000 3.429 10.044 1.00 74.00 195 ALA A C 1
ATOM 1516 O O . ALA A 1 195 ? 8.915 3.328 10.614 1.00 74.00 195 ALA A O 1
ATOM 1517 N N . ARG A 1 196 ? 10.102 3.946 8.810 1.00 79.38 196 ARG A N 1
ATOM 1518 C CA . ARG A 1 196 ? 8.944 4.435 8.047 1.00 79.38 196 ARG A CA 1
ATOM 1519 C C . ARG A 1 196 ? 7.919 3.347 7.710 1.00 79.38 196 ARG A C 1
ATOM 1521 O O . ARG A 1 196 ? 6.779 3.689 7.432 1.00 79.38 196 ARG A O 1
ATOM 1528 N N . PHE A 1 197 ? 8.310 2.069 7.722 1.00 85.94 197 PHE A N 1
ATOM 1529 C CA . PHE A 1 197 ? 7.426 0.921 7.472 1.00 85.94 197 PHE A CA 1
ATOM 1530 C C . PHE A 1 197 ? 6.898 0.276 8.752 1.00 85.94 197 PHE A C 1
ATOM 1532 O O . PHE A 1 197 ? 6.048 -0.608 8.680 1.00 85.94 197 PHE A O 1
ATOM 1539 N N . ALA A 1 198 ? 7.366 0.720 9.923 1.00 89.81 198 ALA A N 1
ATOM 1540 C CA . ALA A 1 198 ? 6.986 0.131 11.200 1.00 89.81 198 ALA A CA 1
ATOM 1541 C C . ALA A 1 198 ? 5.472 0.207 11.455 1.00 89.81 198 ALA A C 1
ATOM 1543 O O . ALA A 1 198 ? 4.937 -0.673 12.118 1.00 89.81 198 ALA A O 1
ATOM 1544 N N . ASP A 1 199 ? 4.778 1.200 10.887 1.00 93.50 199 ASP A N 1
ATOM 1545 C CA . ASP A 1 199 ? 3.328 1.387 11.034 1.00 93.50 199 ASP A CA 1
ATOM 1546 C C . ASP A 1 199 ? 2.505 0.223 10.435 1.00 93.50 199 ASP A C 1
ATOM 1548 O O . ASP A 1 199 ? 1.346 0.040 10.810 1.00 93.50 199 ASP A O 1
ATOM 1552 N N . HIS A 1 200 ? 3.093 -0.627 9.577 1.00 92.88 200 HIS A N 1
ATOM 1553 C CA . HIS A 1 200 ? 2.472 -1.896 9.166 1.00 92.88 200 HIS A CA 1
ATOM 1554 C C . HIS A 1 200 ? 2.295 -2.880 10.334 1.00 92.88 200 HIS A C 1
ATOM 1556 O O . HIS A 1 200 ? 1.449 -3.764 10.252 1.00 92.88 200 HIS A O 1
ATOM 1562 N N . LEU A 1 201 ? 3.052 -2.725 11.427 1.00 95.50 201 LEU A N 1
ATOM 1563 C CA . LEU A 1 201 ? 3.026 -3.625 12.583 1.00 95.50 201 LEU A CA 1
ATOM 1564 C C . LEU A 1 201 ? 2.020 -3.220 13.668 1.00 95.50 201 LEU A C 1
ATOM 1566 O O . LEU A 1 201 ? 1.839 -3.980 14.616 1.00 95.50 201 LEU A O 1
ATOM 1570 N N . LEU A 1 202 ? 1.337 -2.073 13.546 1.00 96.31 202 LEU A N 1
ATOM 1571 C CA . LEU A 1 202 ? 0.345 -1.625 14.537 1.00 96.31 202 LEU A CA 1
ATOM 1572 C C . LEU A 1 202 ? -0.736 -2.689 14.785 1.00 96.31 202 LEU A C 1
ATOM 1574 O O . LEU A 1 202 ? -0.990 -3.073 15.925 1.00 96.31 202 LEU A O 1
ATOM 1578 N N . LEU A 1 203 ? -1.344 -3.193 13.712 1.00 96.50 203 LEU A N 1
ATOM 1579 C CA . LEU A 1 203 ? -2.405 -4.201 13.761 1.00 96.50 203 LEU A CA 1
ATOM 1580 C C . LEU A 1 203 ? -1.866 -5.612 14.062 1.00 96.50 203 LEU A C 1
ATOM 1582 O O . LEU A 1 203 ? -2.433 -6.262 14.943 1.00 96.50 203 LEU A O 1
ATOM 1586 N N . PRO A 1 204 ? -0.765 -6.072 13.432 1.00 97.19 204 PRO A N 1
ATOM 1587 C CA . PRO A 1 204 ? -0.104 -7.322 13.803 1.00 97.19 204 PRO A CA 1
ATOM 1588 C C . PRO A 1 204 ? 0.244 -7.432 15.288 1.00 97.19 204 PRO A C 1
ATOM 1590 O O . PRO A 1 204 ? -0.027 -8.462 15.907 1.00 97.19 204 PRO A O 1
ATOM 1593 N N . TYR A 1 205 ? 0.784 -6.376 15.905 1.00 97.31 205 TYR A N 1
ATOM 1594 C CA . TYR A 1 205 ? 1.057 -6.385 17.342 1.00 97.31 205 TYR A CA 1
ATOM 1595 C C . TYR A 1 205 ? -0.226 -6.545 18.166 1.00 97.31 205 TYR A C 1
ATOM 1597 O O . TYR A 1 205 ? -0.279 -7.385 19.060 1.00 97.31 205 TYR A O 1
ATOM 1605 N N . LEU A 1 206 ? -1.303 -5.824 17.843 1.00 96.06 206 LEU A N 1
ATOM 1606 C CA . LEU A 1 206 ? -2.581 -5.992 18.547 1.00 96.06 206 LEU A CA 1
ATOM 1607 C C . LEU A 1 206 ? -3.138 -7.417 18.436 1.00 96.06 206 LEU A C 1
ATOM 1609 O O . LEU A 1 206 ? -3.526 -8.006 19.444 1.00 96.06 206 LEU A O 1
ATOM 1613 N N . ARG A 1 207 ? -3.167 -7.983 17.225 1.00 95.69 207 ARG A N 1
ATOM 1614 C CA . ARG A 1 207 ? -3.754 -9.307 16.954 1.00 95.69 207 ARG A CA 1
ATOM 1615 C C . ARG A 1 207 ? -2.958 -10.452 17.582 1.00 95.69 207 ARG A C 1
ATOM 1617 O O . ARG A 1 207 ? -3.535 -11.482 17.916 1.00 95.69 207 ARG A O 1
ATOM 1624 N N . THR A 1 208 ? -1.663 -10.246 17.815 1.00 96.62 208 THR A N 1
ATOM 1625 C CA . THR A 1 208 ? -0.768 -11.197 18.496 1.00 96.62 208 THR A CA 1
ATOM 1626 C C . THR A 1 208 ? -0.677 -10.986 20.014 1.00 96.62 208 THR A C 1
ATOM 1628 O O . THR A 1 208 ? 0.107 -11.660 20.678 1.00 96.62 208 THR A O 1
ATOM 1631 N N . GLY A 1 209 ? -1.469 -10.073 20.593 1.00 95.19 209 GLY A N 1
ATOM 1632 C CA . GLY A 1 209 ? -1.475 -9.791 22.037 1.00 95.19 209 GLY A CA 1
ATOM 1633 C C . GLY A 1 209 ? -0.341 -8.876 22.520 1.00 95.19 209 GLY A C 1
ATOM 1634 O O . GLY A 1 209 ? -0.191 -8.652 23.718 1.00 95.19 209 GLY A O 1
ATOM 1635 N N . ARG A 1 210 ? 0.428 -8.297 21.598 1.00 96.50 210 ARG A N 1
ATOM 1636 C CA . ARG A 1 210 ? 1.560 -7.383 21.818 1.00 96.50 210 ARG A CA 1
ATOM 1637 C C . ARG A 1 210 ? 1.105 -5.923 21.941 1.00 96.50 210 ARG A C 1
ATOM 1639 O O . ARG A 1 210 ? 1.604 -5.016 21.277 1.00 96.50 210 ARG A O 1
ATOM 1646 N N . ALA A 1 211 ? 0.095 -5.683 22.778 1.00 96.31 211 ALA A N 1
ATOM 1647 C CA . ALA A 1 211 ? -0.603 -4.396 22.835 1.00 96.31 211 ALA A CA 1
ATOM 1648 C C . ALA A 1 211 ? 0.280 -3.229 23.319 1.00 96.31 211 ALA A C 1
ATOM 1650 O O . ALA A 1 211 ? 0.162 -2.120 22.798 1.00 96.31 211 ALA A O 1
ATOM 1651 N N . GLU A 1 212 ? 1.197 -3.474 24.260 1.00 96.31 212 GLU A N 1
ATOM 1652 C CA . GLU A 1 212 ? 2.157 -2.461 24.730 1.00 96.31 212 GLU A CA 1
ATOM 1653 C C . GLU A 1 212 ? 3.077 -1.987 23.598 1.00 96.31 212 GLU A C 1
ATOM 1655 O O . GLU A 1 212 ? 3.333 -0.792 23.443 1.00 96.31 212 GLU A O 1
ATOM 1660 N N . GLU A 1 213 ? 3.521 -2.910 22.746 1.00 95.75 213 GLU A N 1
ATOM 1661 C CA . GLU A 1 213 ? 4.400 -2.616 21.613 1.00 95.75 213 GLU A CA 1
ATOM 1662 C C . GLU A 1 213 ? 3.653 -1.867 20.509 1.00 95.75 213 GLU A C 1
ATOM 1664 O O . GLU A 1 213 ? 4.205 -0.934 19.919 1.00 95.75 213 GLU A O 1
ATOM 1669 N N . ALA A 1 214 ? 2.377 -2.204 20.290 1.00 96.81 214 ALA A N 1
ATOM 1670 C CA . ALA A 1 214 ? 1.488 -1.450 19.412 1.00 96.81 214 ALA A CA 1
ATOM 1671 C C . ALA A 1 214 ? 1.281 -0.011 19.919 1.00 96.81 214 ALA A C 1
ATOM 1673 O O . ALA A 1 214 ? 1.411 0.938 19.147 1.00 96.81 214 ALA A O 1
ATOM 1674 N N . GLY A 1 215 ? 1.025 0.169 21.220 1.00 97.25 215 GLY A N 1
ATOM 1675 C CA . GLY A 1 215 ? 0.865 1.483 21.848 1.00 97.25 215 GLY A CA 1
ATOM 1676 C C . GLY A 1 215 ? 2.137 2.332 21.781 1.00 97.25 215 GLY A C 1
ATOM 1677 O O . GLY A 1 215 ? 2.085 3.498 21.388 1.00 97.25 215 GLY A O 1
ATOM 1678 N N . ALA A 1 216 ? 3.297 1.742 22.079 1.00 95.56 216 ALA A N 1
ATOM 1679 C CA . ALA A 1 216 ? 4.593 2.411 21.979 1.00 95.56 216 ALA A CA 1
ATOM 1680 C C . ALA A 1 216 ? 4.957 2.777 20.530 1.00 95.56 216 ALA A C 1
ATOM 1682 O O . ALA A 1 216 ? 5.534 3.839 20.280 1.00 95.56 216 ALA A O 1
ATOM 1683 N N . LEU A 1 217 ? 4.619 1.918 19.562 1.00 94.75 217 LEU A N 1
ATOM 1684 C CA . LEU A 1 217 ? 4.743 2.222 18.136 1.00 94.75 217 LEU A CA 1
ATOM 1685 C C . LEU A 1 217 ? 3.837 3.379 17.737 1.00 94.75 217 LEU A C 1
ATOM 1687 O O . LEU A 1 217 ? 4.333 4.355 17.183 1.00 94.75 217 LEU A O 1
ATOM 1691 N N . HIS A 1 218 ? 2.557 3.328 18.094 1.00 96.44 218 HIS A N 1
ATOM 1692 C CA . HIS A 1 218 ? 1.641 4.421 17.809 1.00 96.44 218 HIS A CA 1
ATOM 1693 C C . HIS A 1 218 ? 2.183 5.741 18.368 1.00 96.44 218 HIS A C 1
ATOM 1695 O O . HIS A 1 218 ? 2.332 6.705 17.620 1.00 96.44 218 HIS A O 1
ATOM 1701 N N . ALA A 1 219 ? 2.550 5.769 19.655 1.00 95.38 219 ALA A N 1
ATOM 1702 C CA . ALA A 1 219 ? 3.009 6.959 20.369 1.00 95.38 219 ALA A CA 1
ATOM 1703 C C . ALA A 1 219 ? 4.229 7.640 19.725 1.00 95.38 219 ALA A C 1
ATOM 1705 O O . ALA A 1 219 ? 4.309 8.876 19.738 1.00 95.38 219 ALA A O 1
ATOM 1706 N N . ARG A 1 220 ? 5.153 6.860 19.144 1.00 92.50 220 ARG A N 1
ATOM 1707 C CA . ARG A 1 220 ? 6.369 7.388 18.506 1.00 92.50 220 ARG A CA 1
ATOM 1708 C C . ARG A 1 220 ? 6.160 7.851 17.059 1.00 92.50 220 ARG A C 1
ATOM 1710 O O . ARG A 1 220 ? 6.872 8.758 16.639 1.00 92.50 220 ARG A O 1
ATOM 1717 N N . THR A 1 221 ? 5.224 7.270 16.297 1.00 92.38 221 THR A N 1
ATOM 1718 C CA . THR A 1 221 ? 5.105 7.534 14.845 1.00 92.38 221 THR A CA 1
ATOM 1719 C C . THR A 1 221 ? 3.940 8.439 14.433 1.00 92.38 221 THR A C 1
ATOM 1721 O O . THR A 1 221 ? 4.039 9.088 13.390 1.00 92.38 221 THR A O 1
ATOM 1724 N N . TRP A 1 222 ? 2.894 8.596 15.257 1.00 92.62 222 TRP A N 1
ATOM 1725 C CA . TRP A 1 222 ? 1.649 9.275 14.846 1.00 92.62 222 TRP A CA 1
ATOM 1726 C C . TRP A 1 222 ? 1.763 10.791 14.593 1.00 92.62 222 TRP A C 1
ATOM 1728 O O . TRP A 1 222 ? 0.914 11.380 13.926 1.00 92.62 222 TRP A O 1
ATOM 1738 N N . ARG A 1 223 ? 2.775 11.460 15.166 1.00 88.31 223 ARG A N 1
ATOM 1739 C CA . ARG A 1 223 ? 2.895 12.935 15.144 1.00 88.31 223 ARG A CA 1
ATOM 1740 C C . ARG A 1 223 ? 3.447 13.504 13.836 1.00 88.31 223 ARG A C 1
ATOM 1742 O O . ARG A 1 223 ? 3.380 14.714 13.638 1.00 88.31 223 ARG A O 1
ATOM 1749 N N . GLY A 1 224 ? 4.019 12.666 12.973 1.00 84.31 224 GLY A N 1
ATOM 1750 C CA . GLY A 1 224 ? 4.561 13.106 11.687 1.00 84.31 224 GLY A CA 1
ATOM 1751 C C . GLY A 1 224 ? 3.476 13.479 10.672 1.00 84.31 224 GLY A C 1
ATOM 1752 O O . GLY A 1 224 ? 2.286 13.257 10.892 1.00 84.31 224 GLY A O 1
ATOM 1753 N N . ARG A 1 225 ? 3.894 13.995 9.510 1.00 84.31 225 ARG A N 1
ATOM 1754 C CA . ARG A 1 225 ? 3.030 14.037 8.321 1.00 84.31 225 ARG A CA 1
ATOM 1755 C C . ARG A 1 225 ? 2.805 12.594 7.861 1.00 84.31 225 ARG A C 1
ATOM 1757 O O . ARG A 1 225 ? 3.764 11.915 7.490 1.00 84.31 225 ARG A O 1
ATOM 1764 N N . LEU A 1 226 ? 1.565 12.120 7.945 1.00 88.62 226 LEU A N 1
ATOM 1765 C CA . LEU A 1 226 ? 1.179 10.757 7.566 1.00 88.62 226 LEU A CA 1
ATOM 1766 C C . LEU A 1 226 ? 0.464 10.816 6.221 1.00 88.62 226 LEU A C 1
ATOM 1768 O O . LEU A 1 226 ? -0.287 11.750 5.972 1.00 88.62 226 LEU A O 1
ATOM 1772 N N . THR A 1 227 ? 0.732 9.834 5.369 1.00 86.31 227 THR A N 1
ATOM 1773 C CA . THR A 1 227 ? 0.098 9.651 4.055 1.00 86.31 227 THR A CA 1
ATOM 1774 C C . THR A 1 227 ? 0.153 8.168 3.689 1.00 86.31 227 THR A C 1
ATOM 1776 O O . THR A 1 227 ? 0.957 7.411 4.257 1.00 86.31 227 THR A O 1
ATOM 1779 N N . GLY A 1 228 ? -0.684 7.757 2.745 1.00 85.81 228 GLY A N 1
ATOM 1780 C CA . GLY A 1 228 ? -0.862 6.377 2.325 1.00 85.81 228 GLY A CA 1
ATOM 1781 C C . GLY A 1 228 ? -1.130 5.443 3.504 1.00 85.81 228 GLY A C 1
ATOM 1782 O O . GLY A 1 228 ? -1.824 5.758 4.472 1.00 85.81 228 GLY A O 1
ATOM 1783 N N . PHE A 1 229 ? -0.484 4.277 3.464 1.00 87.31 229 PHE A N 1
ATOM 1784 C CA . PHE A 1 229 ? -0.669 3.238 4.476 1.00 87.31 229 PHE A CA 1
ATOM 1785 C C . PHE A 1 229 ? -0.426 3.718 5.914 1.00 87.31 229 PHE A C 1
ATOM 1787 O O . PHE A 1 229 ? -1.047 3.192 6.829 1.00 87.31 229 PHE A O 1
ATOM 1794 N N . ARG A 1 230 ? 0.458 4.701 6.140 1.00 91.50 230 ARG A N 1
ATOM 1795 C CA . ARG A 1 230 ? 0.783 5.163 7.497 1.00 91.50 230 ARG A CA 1
ATOM 1796 C C . ARG A 1 230 ? -0.419 5.835 8.142 1.00 91.50 230 ARG A C 1
ATOM 1798 O O . ARG A 1 230 ? -0.740 5.536 9.288 1.00 91.50 230 ARG A O 1
ATOM 1805 N N . LEU A 1 231 ? -1.101 6.709 7.399 1.00 93.50 231 LEU A N 1
ATOM 1806 C CA . LEU A 1 231 ? -2.324 7.345 7.879 1.00 93.50 231 LEU A CA 1
ATOM 1807 C C . LEU A 1 231 ? -3.394 6.280 8.135 1.00 93.50 231 LEU A C 1
ATOM 1809 O O . LEU A 1 231 ? -3.905 6.197 9.251 1.00 93.50 231 LEU A O 1
ATOM 1813 N N . ALA A 1 232 ? -3.636 5.402 7.157 1.00 94.31 232 ALA A N 1
ATOM 1814 C CA . ALA A 1 232 ? -4.602 4.314 7.286 1.00 94.31 232 ALA A CA 1
ATOM 1815 C C . ALA A 1 232 ? -4.349 3.434 8.527 1.00 94.31 232 ALA A C 1
ATOM 1817 O O . ALA A 1 232 ? -5.271 3.186 9.303 1.00 94.31 232 ALA A O 1
ATOM 1818 N N . SER A 1 233 ? -3.099 3.020 8.769 1.00 95.44 233 SER A N 1
ATOM 1819 C CA . SER A 1 233 ? -2.728 2.195 9.924 1.00 95.44 233 SER A CA 1
ATOM 1820 C C . SER A 1 233 ? -3.020 2.883 11.257 1.00 95.44 233 SER A C 1
ATOM 1822 O O . SER A 1 233 ? -3.490 2.233 12.189 1.00 95.44 233 SER A O 1
ATOM 1824 N N . HIS A 1 234 ? -2.753 4.188 11.376 1.00 97.62 234 HIS A N 1
ATOM 1825 C CA . HIS A 1 234 ? -3.029 4.930 12.607 1.00 97.62 234 HIS A CA 1
ATOM 1826 C C . HIS A 1 234 ? -4.529 5.152 12.837 1.00 97.62 234 HIS A C 1
ATOM 1828 O O . HIS A 1 234 ? -4.983 5.014 13.975 1.00 97.62 234 HIS A O 1
ATOM 1834 N N . LEU A 1 235 ? -5.295 5.461 11.785 1.00 97.94 235 LEU A N 1
ATOM 1835 C CA . LEU A 1 235 ? -6.750 5.617 11.876 1.00 97.94 235 LEU A CA 1
ATOM 1836 C C . LEU A 1 235 ? -7.419 4.289 12.260 1.00 97.94 235 LEU A C 1
ATOM 1838 O O . LEU A 1 235 ? -8.191 4.257 13.220 1.00 97.94 235 LEU A O 1
ATOM 1842 N N . GLU A 1 236 ? -7.052 3.181 11.599 1.00 97.88 236 GLU A N 1
ATOM 1843 C CA . GLU A 1 236 ? -7.549 1.842 11.946 1.00 97.88 236 GLU A CA 1
ATOM 1844 C C . GLU A 1 236 ? -7.154 1.469 13.381 1.00 97.88 236 GLU A C 1
ATOM 1846 O O . GLU A 1 236 ? -7.997 1.021 14.159 1.00 97.88 236 GLU A O 1
ATOM 1851 N N . PHE A 1 237 ? -5.897 1.696 13.775 1.00 98.44 237 PHE A N 1
ATOM 1852 C CA . PHE A 1 237 ? -5.440 1.436 15.140 1.00 98.44 237 PHE A CA 1
ATOM 1853 C C . PHE A 1 237 ? -6.306 2.167 16.175 1.00 98.44 237 PHE A C 1
ATOM 1855 O O . PHE A 1 237 ? -6.779 1.545 17.127 1.00 98.44 237 PHE A O 1
ATOM 1862 N N . CYS A 1 238 ? -6.557 3.467 15.992 1.00 98.50 238 CYS A N 1
ATOM 1863 C CA . CYS A 1 238 ? -7.373 4.255 16.916 1.00 98.50 238 CYS A CA 1
ATOM 1864 C C . CYS A 1 238 ? -8.820 3.755 16.978 1.00 98.50 238 CYS A C 1
ATOM 1866 O O . CYS A 1 238 ? -9.360 3.564 18.072 1.00 98.50 238 CYS A O 1
ATOM 1868 N N . ALA A 1 239 ? -9.417 3.475 15.818 1.00 98.25 239 ALA A N 1
ATOM 1869 C CA . ALA A 1 239 ? -10.779 2.967 15.706 1.00 98.25 239 ALA A CA 1
ATOM 1870 C C . ALA A 1 239 ? -10.960 1.583 16.355 1.00 98.25 239 ALA A C 1
ATOM 1872 O O . ALA A 1 239 ? -12.032 1.274 16.880 1.00 98.25 239 ALA A O 1
ATOM 1873 N N . ARG A 1 240 ? -9.908 0.752 16.359 1.00 98.00 240 ARG A N 1
ATOM 1874 C CA . ARG A 1 240 ? -9.952 -0.633 16.857 1.00 98.00 240 ARG A CA 1
ATOM 1875 C C . ARG A 1 240 ? -9.452 -0.821 18.290 1.00 98.00 240 ARG A C 1
ATOM 1877 O O . ARG A 1 240 ? -9.453 -1.953 18.779 1.00 98.00 240 ARG A O 1
ATOM 1884 N N . THR A 1 241 ? -9.044 0.254 18.963 1.00 98.25 241 THR A N 1
ATOM 1885 C CA . THR A 1 241 ? -8.471 0.205 20.322 1.00 98.25 241 THR A CA 1
ATOM 1886 C C . THR A 1 241 ? -9.171 1.113 21.333 1.00 98.25 241 THR A C 1
ATOM 1888 O O . THR A 1 241 ? -8.638 1.325 22.420 1.00 98.25 241 THR A O 1
ATOM 1891 N N . GLY A 1 242 ? -10.341 1.670 20.997 1.00 96.75 242 GLY A N 1
ATOM 1892 C CA . GLY A 1 242 ? -11.062 2.600 21.877 1.00 96.75 242 GLY A CA 1
ATOM 1893 C C . GLY A 1 242 ? -10.319 3.921 22.095 1.00 96.75 242 GLY A C 1
ATOM 1894 O O . GLY A 1 242 ? -10.382 4.497 23.182 1.00 96.75 242 GLY A O 1
ATOM 1895 N N . ASN A 1 243 ? -9.547 4.349 21.092 1.00 97.88 243 ASN A N 1
ATOM 1896 C CA . ASN A 1 243 ? -8.766 5.585 21.086 1.00 97.88 243 ASN A CA 1
ATOM 1897 C C . ASN A 1 243 ? -9.331 6.562 20.043 1.00 97.88 243 ASN A C 1
ATOM 1899 O O . ASN A 1 243 ? -8.578 7.205 19.307 1.00 97.88 243 ASN A O 1
ATOM 1903 N N . GLU A 1 244 ? -10.663 6.658 19.951 1.00 97.25 244 GLU A N 1
ATOM 1904 C CA . GLU A 1 244 ? -11.340 7.452 18.922 1.00 97.25 244 GLU A CA 1
ATOM 1905 C C . GLU A 1 244 ? -10.974 8.941 19.007 1.00 97.25 244 GLU A C 1
ATOM 1907 O O . GLU A 1 244 ? -10.785 9.573 17.976 1.00 97.25 244 GLU A O 1
ATOM 1912 N N . GLU A 1 245 ? -10.778 9.494 20.209 1.00 96.62 245 GLU A N 1
ATOM 1913 C CA . GLU A 1 245 ? -10.339 10.888 20.393 1.00 96.62 245 GLU A CA 1
ATOM 1914 C C . GLU A 1 245 ? -8.967 11.157 19.754 1.00 96.62 245 GLU A C 1
ATOM 1916 O O . GLU A 1 245 ? -8.806 12.122 19.008 1.00 96.62 245 GLU A O 1
ATOM 1921 N N . ARG A 1 246 ? -7.991 10.263 19.960 1.00 97.38 246 ARG A N 1
ATOM 1922 C CA . ARG A 1 246 ? -6.683 10.366 19.294 1.00 97.38 246 ARG A CA 1
ATOM 1923 C C . ARG A 1 246 ? -6.810 10.167 17.784 1.00 97.38 246 ARG A C 1
ATOM 1925 O O . ARG A 1 246 ? -6.133 10.851 17.023 1.00 97.38 246 ARG A O 1
ATOM 1932 N N . GLY A 1 247 ? -7.688 9.269 17.340 1.00 97.31 247 GLY A N 1
ATOM 1933 C CA . GLY A 1 247 ? -7.995 9.108 15.919 1.00 97.31 247 GLY A CA 1
ATOM 1934 C C . GLY A 1 247 ? -8.538 10.400 15.310 1.00 97.31 247 GLY A C 1
ATOM 1935 O O . GLY A 1 247 ? -8.072 10.821 14.256 1.00 97.31 247 GLY A O 1
ATOM 1936 N N . ARG A 1 248 ? -9.459 11.071 16.010 1.00 96.88 248 ARG A N 1
ATOM 1937 C CA . ARG A 1 248 ? -10.040 12.362 15.620 1.00 96.88 248 ARG A CA 1
ATOM 1938 C C . ARG A 1 248 ? -8.968 13.435 15.456 1.00 96.88 248 ARG A C 1
ATOM 1940 O O . ARG A 1 248 ? -8.966 14.133 14.450 1.00 96.88 248 ARG A O 1
ATOM 1947 N N . GLU A 1 249 ? -8.028 13.538 16.398 1.00 95.25 249 GLU A N 1
ATOM 1948 C CA . GLU A 1 249 ? -6.886 14.462 16.291 1.00 95.25 249 GLU A CA 1
ATOM 1949 C C . GLU A 1 249 ? -6.034 14.202 15.039 1.00 95.25 249 GLU A C 1
ATOM 1951 O O . GLU A 1 249 ? -5.570 15.145 14.397 1.00 95.25 249 GLU A O 1
ATOM 1956 N N . ILE A 1 250 ? -5.800 12.928 14.708 1.00 96.12 250 ILE A N 1
ATOM 1957 C CA . ILE A 1 250 ? -5.019 12.528 13.530 1.00 96.12 250 ILE A CA 1
ATOM 1958 C C . ILE A 1 250 ? -5.772 12.867 12.247 1.00 96.12 250 ILE A C 1
ATOM 1960 O O . ILE A 1 250 ? -5.180 13.464 11.353 1.00 96.12 250 ILE A O 1
ATOM 1964 N N . LEU A 1 251 ? -7.062 12.526 12.175 1.00 94.38 251 LEU A N 1
ATOM 1965 C CA . LEU A 1 251 ? -7.914 12.818 11.026 1.00 94.38 251 LEU A CA 1
ATOM 1966 C C . LEU A 1 251 ? -7.946 14.322 10.740 1.00 94.38 251 LEU A C 1
ATOM 1968 O O . LEU A 1 251 ? -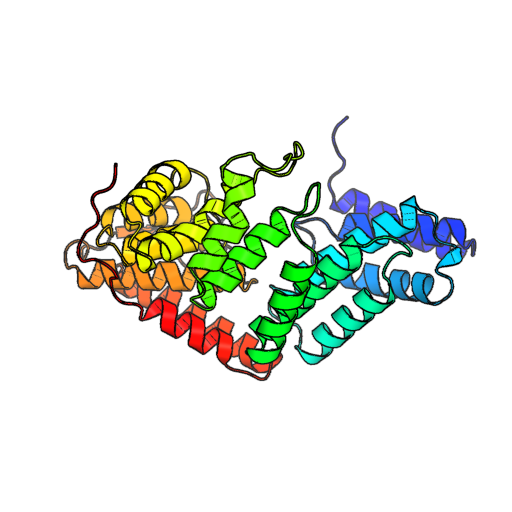7.622 14.731 9.634 1.00 94.38 251 LEU A O 1
ATOM 1972 N N . HIS A 1 252 ? -8.242 15.143 11.754 1.00 91.56 252 HIS A N 1
ATOM 1973 C CA . HIS A 1 252 ? -8.342 16.604 11.623 1.00 91.56 252 HIS A CA 1
ATOM 1974 C C . HIS A 1 252 ? -7.052 17.262 11.132 1.00 91.56 252 HIS A C 1
ATOM 1976 O O . HIS A 1 252 ? -7.099 18.219 10.367 1.00 91.56 252 HIS A O 1
ATOM 1982 N N . ARG A 1 253 ? -5.887 16.739 11.526 1.00 90.88 253 ARG A N 1
ATOM 1983 C CA . ARG A 1 253 ? -4.592 17.243 11.046 1.00 90.88 253 ARG A CA 1
ATOM 1984 C C . ARG A 1 253 ? -4.368 16.967 9.552 1.00 90.88 253 ARG A C 1
ATOM 1986 O O . ARG A 1 253 ? -3.528 17.625 8.939 1.00 90.88 253 ARG A O 1
ATOM 1993 N N . HIS A 1 254 ? -5.086 16.000 8.987 1.00 89.50 254 HIS A N 1
ATOM 1994 C CA . HIS A 1 254 ? -4.827 15.448 7.660 1.00 89.50 254 HIS A CA 1
ATOM 1995 C C . HIS A 1 254 ? -6.036 15.546 6.717 1.00 89.50 254 HIS A C 1
ATOM 1997 O O . HIS A 1 254 ? -5.965 14.974 5.636 1.00 89.50 254 HIS A O 1
ATOM 2003 N N . LEU A 1 255 ? -7.099 16.277 7.082 1.00 85.69 255 LEU A N 1
ATOM 2004 C CA . LEU A 1 255 ? -8.309 16.443 6.257 1.00 85.69 255 LEU A CA 1
ATOM 2005 C C . LEU A 1 255 ? -7.999 17.007 4.864 1.00 85.69 255 LEU A C 1
ATOM 2007 O O . LEU A 1 255 ? -8.426 16.427 3.874 1.00 85.69 255 LEU A O 1
ATOM 2011 N N . GLU A 1 256 ? -7.203 18.076 4.780 1.00 76.50 256 GLU A N 1
ATOM 2012 C CA . GLU A 1 256 ? -6.851 18.716 3.503 1.00 76.50 256 GLU A CA 1
ATOM 2013 C C . GLU A 1 256 ? -6.056 17.761 2.575 1.00 76.50 256 GLU A C 1
ATOM 2015 O O . GLU A 1 256 ? -6.510 17.501 1.463 1.00 76.50 256 GLU A O 1
ATOM 2020 N N . PRO A 1 257 ? -4.941 17.122 3.004 1.00 72.75 257 PRO A N 1
ATOM 2021 C CA . PRO A 1 257 ? -4.272 16.106 2.182 1.00 72.75 257 PRO A CA 1
ATOM 2022 C C . PRO A 1 257 ? -5.138 14.891 1.820 1.00 72.75 257 PRO A C 1
ATOM 2024 O O . PRO A 1 257 ? -4.878 14.234 0.806 1.00 72.75 257 PRO A O 1
ATOM 2027 N N . LEU A 1 258 ? -6.102 14.541 2.676 1.00 75.38 258 LEU A N 1
ATOM 2028 C CA . LEU A 1 258 ? -7.010 13.426 2.440 1.00 75.38 258 LEU A CA 1
ATOM 2029 C C . LEU A 1 258 ? -7.988 13.782 1.316 1.00 75.38 258 LEU A C 1
ATOM 2031 O O . LEU A 1 258 ? -8.124 12.980 0.399 1.00 75.38 258 LEU A O 1
ATOM 2035 N N . ALA A 1 259 ? -8.556 14.990 1.324 1.00 68.06 259 ALA A N 1
ATOM 2036 C CA . ALA A 1 259 ? -9.493 15.490 0.312 1.00 68.06 259 ALA A CA 1
ATOM 2037 C C . ALA A 1 259 ? -8.880 15.683 -1.096 1.00 68.06 259 ALA A C 1
ATOM 2039 O O . ALA A 1 259 ? -9.607 15.753 -2.080 1.00 68.06 259 ALA A O 1
ATOM 2040 N N . ASP A 1 260 ? -7.551 15.741 -1.222 1.00 64.38 260 ASP A N 1
ATOM 2041 C CA . ASP A 1 260 ? -6.863 15.997 -2.498 1.00 64.38 260 ASP A CA 1
ATOM 2042 C C . ASP A 1 260 ? -6.630 14.724 -3.348 1.00 64.38 260 ASP A C 1
ATOM 2044 O O . ASP A 1 260 ? -5.717 13.977 -3.035 1.00 64.38 260 ASP A O 1
ATOM 2048 N N . ASP A 1 261 ? -7.373 14.496 -4.441 1.00 59.69 261 ASP A N 1
ATOM 2049 C CA . ASP A 1 261 ? -7.195 13.427 -5.466 1.00 59.69 261 ASP A CA 1
ATOM 2050 C C . ASP A 1 261 ? -7.412 11.961 -4.999 1.00 59.69 261 ASP A C 1
ATOM 2052 O O . ASP A 1 261 ? -6.767 11.459 -4.086 1.00 59.69 261 ASP A O 1
ATOM 2056 N N . LEU A 1 262 ? -8.296 11.215 -5.675 1.00 57.53 262 LEU A N 1
ATOM 2057 C CA . LEU A 1 262 ? -8.696 9.829 -5.362 1.00 57.53 262 LEU A CA 1
ATOM 2058 C C . LEU A 1 262 ? -7.935 8.746 -6.159 1.00 57.53 262 LEU A C 1
ATOM 2060 O O . LEU A 1 262 ? -8.204 7.552 -6.022 1.00 57.53 262 LEU A O 1
ATOM 2064 N N . GLY A 1 263 ? -6.965 9.113 -6.995 1.00 58.62 263 GLY A N 1
ATOM 2065 C CA . GLY A 1 263 ? -6.390 8.232 -8.016 1.00 58.62 263 GLY A CA 1
ATOM 2066 C C . GLY A 1 263 ? -5.458 7.087 -7.569 1.00 58.62 263 GLY A C 1
ATOM 2067 O O . GLY A 1 263 ? -4.558 6.751 -8.331 1.00 58.62 263 GLY A O 1
ATOM 2068 N N . SER A 1 264 ? -5.571 6.464 -6.385 1.00 66.56 264 SER A N 1
ATOM 2069 C CA . SER A 1 264 ? -4.658 5.369 -5.965 1.00 66.56 264 SER A CA 1
ATOM 2070 C C . SER A 1 264 ? -5.288 4.336 -5.017 1.00 66.56 264 SER A C 1
ATOM 2072 O O . SER A 1 264 ? -5.979 4.699 -4.070 1.00 66.56 264 SER A O 1
ATOM 2074 N N . ILE A 1 265 ? -4.951 3.043 -5.174 1.00 65.56 265 ILE A N 1
ATOM 2075 C CA . ILE A 1 265 ? -5.271 1.966 -4.205 1.00 65.56 265 ILE A CA 1
ATOM 2076 C C . ILE A 1 265 ? -4.739 2.306 -2.811 1.00 65.56 265 ILE A C 1
ATOM 2078 O O . ILE A 1 265 ? -5.311 1.910 -1.803 1.00 65.56 265 ILE A O 1
ATOM 2082 N N . LEU A 1 266 ? -3.627 3.032 -2.708 1.00 66.81 266 LEU A N 1
ATOM 2083 C CA . LEU A 1 266 ? -3.112 3.407 -1.393 1.00 66.81 266 LEU A CA 1
ATOM 2084 C C . LEU A 1 266 ? -4.049 4.393 -0.681 1.00 66.81 266 LEU A C 1
ATOM 2086 O O . LEU A 1 266 ? -4.153 4.327 0.543 1.00 66.81 266 LEU A O 1
ATOM 2090 N N . ARG A 1 267 ? -4.773 5.224 -1.442 1.00 78.75 267 ARG A N 1
ATOM 2091 C CA . ARG A 1 267 ? -5.748 6.189 -0.924 1.00 78.75 267 ARG A CA 1
ATOM 2092 C C . ARG A 1 267 ? -7.081 5.551 -0.566 1.00 78.75 267 ARG A C 1
ATOM 2094 O O . ARG A 1 267 ? -7.649 5.900 0.464 1.00 78.75 267 ARG A O 1
ATOM 2101 N N . ILE A 1 268 ? -7.528 4.537 -1.316 1.00 87.69 268 ILE A N 1
ATOM 2102 C CA . ILE A 1 268 ? -8.771 3.820 -0.980 1.00 87.69 268 ILE A CA 1
ATOM 2103 C C . ILE A 1 268 ? -8.725 3.232 0.439 1.00 87.69 268 ILE A C 1
ATOM 2105 O O . ILE A 1 268 ? -9.722 3.229 1.156 1.00 87.69 268 ILE A O 1
ATOM 2109 N N . ARG A 1 269 ? -7.539 2.799 0.892 1.00 90.00 269 ARG A N 1
ATOM 2110 C CA . ARG A 1 269 ? -7.341 2.289 2.253 1.00 90.00 269 ARG A CA 1
ATOM 2111 C C . ARG A 1 269 ? -7.366 3.399 3.303 1.00 90.00 269 ARG A C 1
ATOM 2113 O O . ARG A 1 269 ? -7.863 3.167 4.401 1.00 90.00 269 ARG A O 1
ATOM 2120 N N . GLU A 1 270 ? -6.826 4.579 2.995 1.00 91.44 270 GLU A N 1
ATOM 2121 C CA . GLU A 1 270 ? -6.905 5.746 3.885 1.00 91.44 270 GLU A CA 1
ATOM 2122 C C . GLU A 1 270 ? -8.357 6.145 4.118 1.00 91.44 270 GLU A C 1
ATOM 2124 O O . GLU A 1 270 ? -8.764 6.290 5.268 1.00 91.44 270 GLU A O 1
ATOM 2129 N N . TYR A 1 271 ? -9.143 6.220 3.045 1.00 92.75 271 TYR A N 1
ATOM 2130 C CA . TYR A 1 271 ? -10.560 6.558 3.104 1.00 92.75 271 TYR A CA 1
ATOM 2131 C C . TYR A 1 271 ? -11.360 5.483 3.834 1.00 92.75 271 TYR A C 1
ATOM 2133 O O . TYR A 1 271 ? -12.147 5.803 4.716 1.00 92.75 271 TYR A O 1
ATOM 2141 N N . ALA A 1 272 ? -11.102 4.200 3.572 1.00 95.44 272 ALA A N 1
ATOM 2142 C CA . ALA A 1 272 ? -11.762 3.115 4.295 1.00 95.44 272 ALA A CA 1
ATOM 2143 C C . ALA A 1 272 ? -11.441 3.142 5.805 1.00 95.44 272 ALA A C 1
ATOM 2145 O O . ALA A 1 272 ? -12.322 2.925 6.639 1.00 95.44 272 ALA A O 1
ATOM 2146 N N . ALA A 1 273 ? -10.196 3.450 6.185 1.00 96.94 273 ALA A N 1
ATOM 2147 C CA . ALA A 1 273 ? -9.817 3.610 7.588 1.00 96.94 273 ALA A CA 1
ATOM 2148 C C . ALA A 1 273 ? -10.415 4.883 8.221 1.00 96.94 273 ALA A C 1
ATOM 2150 O O . ALA A 1 273 ? -10.795 4.864 9.394 1.00 96.94 273 ALA A O 1
ATOM 2151 N N . ALA A 1 274 ? -10.534 5.974 7.458 1.00 96.38 274 ALA A N 1
ATOM 2152 C CA . ALA A 1 274 ? -11.208 7.198 7.883 1.00 96.38 274 ALA A CA 1
ATOM 2153 C C . ALA A 1 274 ? -12.716 6.975 8.068 1.00 96.38 274 ALA A C 1
ATOM 2155 O O . ALA A 1 274 ? -13.253 7.351 9.108 1.00 96.38 274 ALA A O 1
ATOM 2156 N N . ALA A 1 275 ? -13.377 6.283 7.137 1.00 97.19 275 ALA A N 1
ATOM 2157 C CA . ALA A 1 275 ? -14.775 5.878 7.234 1.00 97.19 275 ALA A CA 1
ATOM 2158 C C . ALA A 1 275 ? -15.009 5.000 8.470 1.00 97.19 275 ALA A C 1
ATOM 2160 O O . ALA A 1 275 ? -15.949 5.249 9.227 1.00 97.19 275 ALA A O 1
ATOM 2161 N N . LEU A 1 276 ? -14.131 4.020 8.727 1.00 98.56 276 LEU A N 1
ATOM 2162 C CA . LEU A 1 276 ? -14.161 3.217 9.951 1.00 98.56 276 LEU A CA 1
ATOM 2163 C C . LEU A 1 276 ? -14.083 4.109 11.201 1.00 98.56 276 LEU A C 1
ATOM 2165 O O . LEU A 1 276 ? -14.904 3.972 12.107 1.00 98.56 276 LEU A O 1
ATOM 2169 N N . LEU A 1 277 ? -13.115 5.027 11.269 1.00 98.44 277 LEU A N 1
ATOM 2170 C CA . LEU A 1 277 ? -12.963 5.925 12.416 1.00 98.44 277 LEU A CA 1
ATOM 2171 C C . LEU A 1 277 ? -14.186 6.837 12.601 1.00 98.44 277 LEU A C 1
ATOM 2173 O O . LEU A 1 277 ? -14.652 6.991 13.728 1.00 98.44 277 LEU A O 1
ATOM 2177 N N . CYS A 1 278 ? -14.716 7.417 11.523 1.00 97.75 278 CYS A N 1
ATOM 2178 C CA . CYS A 1 278 ? -15.883 8.298 11.558 1.00 97.75 278 CYS A CA 1
ATOM 2179 C C . CYS A 1 278 ? -17.125 7.559 12.070 1.00 97.75 278 CYS A C 1
ATOM 2181 O O . CYS A 1 278 ? -17.799 8.052 12.976 1.00 97.75 278 CYS A O 1
ATOM 2183 N N . ARG A 1 279 ? -17.346 6.317 11.616 1.00 97.94 279 ARG A N 1
ATOM 2184 C CA . ARG A 1 279 ? -18.391 5.440 12.161 1.00 97.94 279 ARG A CA 1
ATOM 2185 C C . ARG A 1 279 ? -18.219 5.223 13.662 1.00 97.94 279 ARG A C 1
ATOM 2187 O O . ARG A 1 279 ? -19.170 5.386 14.417 1.00 97.94 279 ARG A O 1
ATOM 2194 N N . ARG A 1 280 ? -17.003 4.908 14.120 1.00 97.62 280 ARG A N 1
ATOM 2195 C CA . ARG A 1 280 ? -16.706 4.703 15.551 1.00 97.62 280 ARG A CA 1
ATOM 2196 C C . ARG A 1 280 ? -16.905 5.972 16.386 1.00 97.62 280 ARG A C 1
ATOM 2198 O O . ARG A 1 280 ? -17.361 5.881 17.525 1.00 97.62 280 ARG A O 1
ATOM 2205 N N . LEU A 1 281 ? -16.584 7.145 15.837 1.00 97.31 281 LEU A N 1
ATOM 2206 C CA . LEU A 1 281 ? -16.830 8.440 16.477 1.00 97.31 281 LEU A CA 1
ATOM 2207 C C . LEU A 1 281 ? -18.332 8.699 16.642 1.00 97.31 281 LEU A C 1
ATOM 2209 O O . LEU A 1 281 ? -18.750 9.006 17.760 1.00 97.31 281 LEU A O 1
ATOM 2213 N N . ALA A 1 282 ? -19.123 8.491 15.586 1.00 96.06 282 ALA A N 1
ATOM 2214 C CA . ALA A 1 282 ? -20.580 8.635 15.607 1.00 96.06 282 ALA A CA 1
ATOM 2215 C C . ALA A 1 282 ? -21.255 7.620 16.551 1.00 96.06 282 ALA A C 1
ATOM 2217 O O . ALA A 1 282 ? -22.069 7.987 17.391 1.00 96.06 282 ALA A O 1
ATOM 2218 N N . GLU A 1 283 ? -20.855 6.345 16.509 1.00 95.19 283 GLU A N 1
ATOM 2219 C CA . GLU A 1 283 ? -21.359 5.301 17.418 1.00 95.19 283 GLU A CA 1
ATOM 2220 C C . GLU A 1 283 ? -21.060 5.599 18.898 1.00 95.19 283 GLU A C 1
ATOM 2222 O O . GLU A 1 283 ? -21.739 5.081 19.785 1.00 95.19 283 GLU A O 1
ATOM 2227 N N . SER A 1 284 ? -20.030 6.404 19.189 1.00 93.38 284 SER A N 1
ATOM 2228 C CA . SER A 1 284 ? -19.666 6.733 20.568 1.00 93.38 284 SER A CA 1
ATOM 2229 C C . SER A 1 284 ? -20.620 7.726 21.238 1.00 93.38 284 SER A C 1
ATOM 2231 O O . SER A 1 284 ? -20.605 7.814 22.467 1.00 93.38 284 SER A O 1
ATOM 2233 N N . GLY A 1 285 ? -21.396 8.498 20.466 1.00 90.06 285 GLY A N 1
ATOM 2234 C CA . GLY A 1 285 ? -22.290 9.552 20.964 1.00 90.06 285 GLY A CA 1
ATOM 2235 C C . GLY A 1 285 ? -21.585 10.736 21.644 1.00 90.06 285 GLY A C 1
ATOM 2236 O O . GLY A 1 285 ? -22.228 11.609 22.218 1.00 90.06 285 GLY A O 1
ATOM 2237 N N . ARG A 1 286 ? -20.242 10.752 21.668 1.00 90.88 286 ARG A N 1
ATOM 2238 C CA . ARG A 1 286 ? -19.433 11.793 22.335 1.00 90.88 286 ARG A CA 1
ATOM 2239 C C . ARG A 1 286 ? -19.135 12.987 21.434 1.00 90.88 286 ARG A C 1
ATOM 2241 O O . ARG A 1 286 ? -18.666 14.006 21.930 1.00 90.88 286 ARG A O 1
ATOM 2248 N N . TRP A 1 287 ? -19.344 12.832 20.130 1.00 90.81 287 TRP A N 1
ATOM 2249 C CA . TRP A 1 287 ? -18.885 13.761 19.098 1.00 90.81 287 TRP A CA 1
ATOM 2250 C C . TRP A 1 287 ? -19.991 14.063 18.078 1.00 90.81 287 TRP A C 1
ATOM 2252 O O . TRP A 1 287 ? -19.705 14.250 16.899 1.00 90.81 287 TRP A O 1
ATOM 2262 N N . ASP A 1 288 ? -21.243 14.068 18.537 1.00 85.75 288 ASP A N 1
ATOM 2263 C CA . ASP A 1 288 ? -22.428 14.248 17.687 1.00 85.75 288 ASP A CA 1
ATOM 2264 C C . ASP A 1 288 ? -22.643 15.714 17.287 1.00 85.75 288 ASP A C 1
ATOM 2266 O O . ASP A 1 288 ? -23.354 15.997 16.323 1.00 85.75 288 ASP A O 1
ATOM 2270 N N . ASP A 1 289 ? -22.021 16.645 18.018 1.00 89.69 289 ASP A N 1
ATOM 2271 C CA . ASP A 1 289 ? -22.068 18.064 17.694 1.00 89.69 289 ASP A CA 1
ATOM 2272 C C . ASP A 1 289 ? -21.407 18.318 16.327 1.00 89.69 289 ASP A C 1
ATOM 2274 O O . ASP A 1 289 ? -20.265 17.889 16.103 1.00 89.69 289 ASP A O 1
ATOM 2278 N N . PRO A 1 290 ? -22.083 19.044 15.419 1.00 92.06 290 PRO A N 1
ATOM 2279 C CA . PRO A 1 290 ? -21.490 19.414 14.148 1.00 92.06 290 PRO A CA 1
ATOM 2280 C C . PRO A 1 290 ? -20.237 20.276 14.334 1.00 92.06 290 PRO A C 1
ATOM 2282 O O . PRO A 1 290 ? -20.158 21.116 15.234 1.00 92.06 290 PRO A O 1
ATOM 2285 N N . TRP A 1 291 ? -19.260 20.094 13.454 1.00 91.38 291 TRP A N 1
ATOM 2286 C CA . TRP A 1 291 ? -18.008 20.844 13.429 1.00 91.38 291 TRP A CA 1
ATOM 2287 C C . TRP A 1 291 ? -17.790 21.473 12.055 1.00 91.38 291 TRP A C 1
ATOM 2289 O O . TRP A 1 291 ? -18.397 21.071 11.069 1.00 91.38 291 TRP A O 1
ATOM 2299 N N . ILE A 1 292 ? -16.949 22.503 12.005 1.00 87.19 292 ILE A N 1
ATOM 2300 C CA . ILE A 1 292 ? -16.700 23.267 10.782 1.00 87.19 292 ILE A CA 1
ATOM 2301 C C . ILE A 1 292 ? -15.458 22.709 10.096 1.00 87.19 292 ILE A C 1
ATOM 2303 O O . ILE A 1 292 ? -14.407 22.594 10.736 1.00 87.19 292 ILE A O 1
ATOM 2307 N N . TRP A 1 293 ? -15.580 22.381 8.811 1.00 84.12 293 TRP A N 1
ATOM 2308 C CA . TRP A 1 293 ? -14.443 22.006 7.982 1.00 84.12 293 TRP A CA 1
ATOM 2309 C C . TRP A 1 293 ? -13.442 23.171 7.917 1.00 84.12 293 TRP A C 1
ATOM 2311 O O . TRP A 1 293 ? -13.863 24.309 7.685 1.00 84.12 293 TRP A O 1
ATOM 2321 N N . PRO A 1 294 ? -12.139 22.941 8.170 1.00 78.25 294 PRO A N 1
ATOM 2322 C CA . PRO A 1 294 ? -11.145 24.009 8.117 1.00 78.25 294 PRO A CA 1
ATOM 2323 C C . PRO A 1 294 ? -11.172 24.729 6.763 1.00 78.25 294 PRO A C 1
ATOM 2325 O O . PRO A 1 294 ? -11.207 24.064 5.735 1.00 78.25 294 PRO A O 1
ATOM 2328 N N . GLU A 1 295 ? -11.150 26.067 6.764 1.00 70.06 295 GLU A N 1
ATOM 2329 C CA . GLU A 1 295 ? -11.040 26.854 5.525 1.00 70.06 295 GLU A CA 1
ATOM 2330 C C . GLU A 1 295 ? -9.766 26.459 4.761 1.00 70.06 295 GLU A C 1
ATOM 2332 O O . GLU A 1 295 ? -8.678 26.424 5.351 1.00 70.06 295 GLU A O 1
ATOM 2337 N N . ASP A 1 296 ? -9.901 26.170 3.466 1.00 63.50 296 ASP A N 1
ATOM 2338 C CA . ASP A 1 296 ? -8.797 25.852 2.573 1.00 63.50 296 ASP A CA 1
ATOM 2339 C C . ASP A 1 296 ? -7.837 27.048 2.483 1.00 63.50 296 ASP A C 1
ATOM 2341 O O . ASP A 1 296 ? -8.188 28.193 2.190 1.00 63.50 296 ASP A O 1
ATOM 2345 N N . ASN A 1 297 ? -6.563 26.773 2.719 1.00 53.59 297 ASN A N 1
ATOM 2346 C CA . ASN A 1 297 ? -5.440 27.685 2.541 1.00 53.59 297 ASN A CA 1
ATOM 2347 C C . ASN A 1 297 ? -5.037 27.848 1.059 1.00 53.59 297 ASN A C 1
ATOM 2349 O O . ASN A 1 297 ? -4.000 28.455 0.767 1.00 53.59 297 ASN A O 1
ATOM 2353 N N . GLY A 1 298 ? -5.884 27.387 0.135 1.00 49.25 298 GLY A N 1
ATOM 2354 C CA . GLY A 1 298 ? -5.822 27.634 -1.301 1.00 49.25 298 GLY A CA 1
ATOM 2355 C C . GLY A 1 298 ? -5.172 26.503 -2.091 1.00 49.25 298 GLY A C 1
ATOM 2356 O O . GLY A 1 298 ? -4.522 26.782 -3.105 1.00 49.25 298 GLY A O 1
ATOM 2357 N N . THR A 1 299 ? -5.298 25.257 -1.629 1.00 47.97 299 THR A N 1
ATOM 2358 C CA . THR A 1 299 ? -4.650 24.092 -2.243 1.00 47.97 299 THR A CA 1
ATOM 2359 C C . THR A 1 299 ? -5.562 22.897 -2.521 1.00 47.97 299 THR A C 1
ATOM 2361 O O . THR A 1 299 ? -5.111 22.002 -3.235 1.00 47.97 299 THR A O 1
ATOM 2364 N N . ALA A 1 300 ? -6.819 22.874 -2.070 1.00 47.59 300 ALA A N 1
ATOM 2365 C CA . ALA A 1 300 ? -7.700 21.714 -2.199 1.00 47.59 300 ALA A CA 1
ATOM 2366 C C . ALA A 1 300 ? -8.852 21.954 -3.195 1.00 47.59 300 ALA A C 1
ATOM 2368 O O . ALA A 1 300 ? -9.796 22.694 -2.948 1.00 47.59 300 ALA A O 1
ATOM 2369 N N . GLY A 1 301 ? -8.782 21.284 -4.347 1.00 43.03 301 GLY A N 1
ATOM 2370 C CA . GLY A 1 301 ? -9.875 21.181 -5.324 1.00 43.03 301 GLY A CA 1
ATOM 2371 C C . GLY A 1 301 ? -10.576 19.820 -5.280 1.00 43.03 301 GLY A C 1
ATOM 2372 O O . GLY A 1 301 ? -10.873 19.276 -6.341 1.00 43.03 301 GLY A O 1
ATOM 2373 N N . GLY A 1 302 ? -10.727 19.235 -4.088 1.00 52.78 302 GLY A N 1
ATOM 2374 C CA . GLY A 1 302 ? -11.387 17.942 -3.882 1.00 52.78 302 GLY A CA 1
ATOM 2375 C C . GLY A 1 302 ? -12.909 18.059 -3.769 1.00 52.78 302 GLY A C 1
ATOM 2376 O O . GLY A 1 302 ? -13.421 19.125 -3.443 1.00 52.78 302 GLY A O 1
ATOM 2377 N N . ASP A 1 303 ? -13.624 16.957 -4.019 1.00 56.78 303 ASP A N 1
ATOM 2378 C CA . ASP A 1 303 ? -15.092 16.888 -3.894 1.00 56.78 303 ASP A CA 1
ATOM 2379 C C . ASP A 1 303 ? -15.562 16.774 -2.422 1.00 56.78 303 ASP A C 1
ATOM 2381 O O . ASP A 1 303 ? -16.722 17.061 -2.127 1.00 56.78 303 ASP A O 1
ATOM 2385 N N . ILE A 1 304 ? -14.662 16.426 -1.484 1.00 58.56 304 ILE A N 1
ATOM 2386 C CA . ILE A 1 304 ? -14.949 16.356 -0.039 1.00 58.56 304 ILE A CA 1
ATOM 2387 C C . ILE A 1 304 ? -14.502 17.633 0.677 1.00 58.56 304 ILE A C 1
ATOM 2389 O O . ILE A 1 304 ? -13.310 17.942 0.730 1.00 58.56 304 ILE A O 1
ATOM 2393 N N . GLY A 1 305 ? -15.460 18.262 1.362 1.00 54.84 305 GLY A N 1
ATOM 2394 C CA . GLY A 1 305 ? -15.244 19.395 2.256 1.00 54.84 305 GLY A CA 1
ATOM 2395 C C . GLY A 1 305 ? -15.238 20.731 1.519 1.00 54.84 305 GLY A C 1
ATOM 2396 O O . GLY A 1 305 ? -14.334 21.019 0.744 1.00 54.84 305 GLY A O 1
ATOM 2397 N N . GLY A 1 306 ? -16.239 21.571 1.787 1.00 61.56 306 GLY A N 1
ATOM 2398 C CA . GLY A 1 306 ? -16.248 22.976 1.386 1.00 61.56 306 GLY A CA 1
ATOM 2399 C C . GLY A 1 306 ? -15.819 23.913 2.517 1.00 61.56 306 GLY A C 1
ATOM 2400 O O . GLY A 1 306 ? -16.058 23.653 3.700 1.00 61.56 306 GLY A O 1
ATOM 2401 N N . ASP A 1 307 ? -15.206 25.036 2.148 1.00 63.00 307 ASP A N 1
ATOM 2402 C CA . ASP A 1 307 ? -14.778 26.082 3.081 1.00 63.00 307 ASP A CA 1
ATOM 2403 C C . ASP A 1 307 ? -15.910 26.511 4.020 1.00 63.00 307 ASP A C 1
ATOM 2405 O O . ASP A 1 307 ? -16.930 27.063 3.596 1.00 63.00 307 ASP A O 1
ATOM 2409 N N . GLY A 1 308 ? -15.723 26.281 5.321 1.00 66.06 308 GLY A N 1
ATOM 2410 C CA . GLY A 1 308 ? -16.694 26.681 6.337 1.00 66.06 308 GLY A CA 1
ATOM 2411 C C . GLY A 1 308 ? -17.969 25.831 6.372 1.00 66.06 308 GLY A C 1
ATOM 2412 O O . GLY A 1 308 ? -18.918 26.194 7.075 1.00 66.06 308 GLY A O 1
ATOM 2413 N N . GLU A 1 309 ? -18.015 24.705 5.655 1.00 81.00 309 GLU A N 1
ATOM 2414 C CA . GLU A 1 309 ? -19.135 23.773 5.729 1.00 81.00 309 GLU A CA 1
ATOM 2415 C C . GLU A 1 309 ? -19.201 23.084 7.089 1.00 81.00 309 GLU A C 1
ATOM 2417 O O . GLU A 1 309 ? -18.197 22.811 7.749 1.00 81.00 309 GLU A O 1
ATOM 2422 N N . THR A 1 310 ? -20.426 22.812 7.525 1.00 87.81 310 THR A N 1
ATOM 2423 C CA . THR A 1 310 ? -20.699 22.126 8.785 1.00 87.81 310 THR A CA 1
ATOM 2424 C C . THR A 1 310 ? -20.882 20.638 8.521 1.00 87.81 310 THR A C 1
ATOM 2426 O O . THR A 1 310 ? -21.700 20.272 7.685 1.00 87.81 310 THR A O 1
ATOM 2429 N N . TRP A 1 311 ? -20.157 19.806 9.264 1.00 91.62 311 TRP A N 1
ATOM 2430 C CA . TRP A 1 311 ? -20.113 18.356 9.106 1.00 91.62 311 TRP A CA 1
ATOM 2431 C C . TRP A 1 311 ? -20.345 17.635 10.432 1.00 91.62 311 TRP A C 1
ATOM 2433 O O . TRP A 1 311 ? -19.929 18.089 11.501 1.00 91.62 311 TRP A O 1
ATOM 2443 N N . THR A 1 312 ? -20.943 16.453 10.356 1.00 94.88 312 THR A N 1
ATOM 2444 C CA . THR A 1 312 ? -20.934 15.438 11.414 1.00 94.88 312 THR A CA 1
ATOM 2445 C C . THR A 1 312 ? -20.044 14.258 11.016 1.00 94.88 312 THR A C 1
ATOM 2447 O O . THR A 1 312 ? -19.771 14.025 9.839 1.00 94.88 312 THR A O 1
ATOM 2450 N N . TYR A 1 313 ? -19.593 13.456 11.988 1.00 95.56 313 TYR A N 1
ATOM 2451 C CA . TYR A 1 313 ? -18.857 12.222 11.664 1.00 95.56 313 TYR A CA 1
ATOM 2452 C C . TYR A 1 313 ? -19.738 11.154 11.004 1.00 95.56 313 TYR A C 1
ATOM 2454 O O . TYR A 1 313 ? -19.206 10.261 10.354 1.00 95.56 313 TYR A O 1
ATOM 2462 N N . ALA A 1 314 ? -21.064 11.230 11.155 1.00 95.56 314 ALA A N 1
ATOM 2463 C CA . ALA A 1 314 ? -21.981 10.350 10.439 1.00 95.56 314 ALA A CA 1
ATOM 2464 C C . ALA A 1 314 ? -22.019 10.697 8.942 1.00 95.56 314 ALA A C 1
ATOM 2466 O O . ALA A 1 314 ? -21.856 9.809 8.115 1.00 95.56 314 ALA A O 1
ATOM 2467 N N . GLU A 1 315 ? -22.143 11.981 8.598 1.00 94.19 315 GLU A N 1
ATOM 2468 C CA . GLU A 1 315 ? -22.081 12.443 7.202 1.00 94.19 315 GLU A CA 1
ATOM 2469 C C . GLU A 1 315 ? -20.716 12.141 6.579 1.00 94.19 315 GLU A C 1
ATOM 2471 O O . GLU A 1 315 ? -20.646 11.558 5.503 1.00 94.19 315 GLU A O 1
ATOM 2476 N N . LEU A 1 316 ? -19.625 12.432 7.296 1.00 92.62 316 LEU A N 1
ATOM 2477 C CA . LEU A 1 316 ? -18.275 12.152 6.802 1.00 92.62 316 LEU A CA 1
ATOM 2478 C C . LEU A 1 316 ? -17.998 10.643 6.641 1.00 92.62 316 LEU A C 1
ATOM 2480 O O . LEU A 1 316 ? -17.206 10.246 5.789 1.00 92.62 316 LEU A O 1
ATOM 2484 N N . HIS A 1 317 ? -18.635 9.786 7.451 1.00 94.94 317 HIS A N 1
ATOM 2485 C CA . HIS A 1 317 ? -18.576 8.336 7.254 1.00 94.94 317 HIS A CA 1
ATOM 2486 C C . HIS A 1 317 ? -19.199 7.925 5.920 1.00 94.94 317 HIS A C 1
ATOM 2488 O O . HIS A 1 317 ? -18.564 7.167 5.189 1.00 94.94 317 HIS A O 1
ATOM 2494 N N . GLU A 1 318 ? -20.420 8.388 5.637 1.00 95.00 318 GLU A N 1
ATOM 2495 C CA . GLU A 1 318 ? -21.129 8.048 4.399 1.00 95.00 318 GLU A CA 1
ATOM 2496 C C . GLU A 1 318 ? -20.366 8.564 3.175 1.00 95.00 318 GLU A C 1
ATOM 2498 O O . GLU A 1 318 ? -20.161 7.802 2.238 1.00 95.00 318 GLU A O 1
ATOM 2503 N N . GLU A 1 319 ? -19.826 9.783 3.233 1.00 91.44 319 GLU A N 1
ATOM 2504 C CA . GLU A 1 319 ? -19.039 10.356 2.135 1.00 91.44 319 GLU A CA 1
ATOM 2505 C C . GLU A 1 319 ? -17.793 9.511 1.815 1.00 91.44 319 GLU A C 1
ATOM 2507 O O . GLU A 1 319 ? -17.620 9.021 0.699 1.00 91.44 319 GLU A O 1
ATOM 2512 N N . PHE A 1 320 ? -16.949 9.228 2.819 1.00 92.31 320 PHE A N 1
ATOM 2513 C CA . PHE A 1 320 ? -15.773 8.379 2.602 1.00 92.31 320 PHE A CA 1
ATOM 2514 C C . PHE A 1 320 ? -16.144 6.960 2.168 1.00 92.31 320 PHE A C 1
ATOM 2516 O O . PHE A 1 320 ? -15.393 6.323 1.426 1.00 92.31 320 PHE A O 1
ATOM 2523 N N . ARG A 1 321 ? -17.269 6.432 2.657 1.00 94.56 321 ARG A N 1
ATOM 2524 C CA . ARG A 1 321 ? -17.767 5.112 2.274 1.00 94.56 321 ARG A CA 1
ATOM 2525 C C . ARG A 1 321 ? -18.158 5.093 0.801 1.00 94.56 321 ARG A C 1
ATOM 2527 O O . ARG A 1 321 ? -17.756 4.163 0.100 1.00 94.56 321 ARG A O 1
ATOM 2534 N N . ASP A 1 322 ? -18.918 6.078 0.344 1.00 92.38 322 ASP A N 1
ATOM 2535 C CA . ASP A 1 322 ? -19.383 6.168 -1.036 1.00 92.38 322 ASP A CA 1
ATOM 2536 C C . ASP A 1 322 ? -18.208 6.332 -2.004 1.00 92.38 322 ASP A C 1
ATOM 2538 O O . ASP A 1 322 ? -18.133 5.598 -2.994 1.00 92.38 322 ASP A O 1
ATOM 2542 N N . ASP A 1 323 ? -17.214 7.151 -1.660 1.00 89.38 323 ASP A N 1
ATOM 2543 C CA . ASP A 1 323 ? -15.978 7.293 -2.435 1.00 89.38 323 ASP A CA 1
ATOM 2544 C C . ASP A 1 323 ? -15.181 5.991 -2.536 1.00 89.38 323 ASP A C 1
ATOM 2546 O O . ASP A 1 323 ? -14.741 5.586 -3.620 1.00 89.38 323 ASP A O 1
ATOM 2550 N N . VAL A 1 324 ? -15.023 5.282 -1.413 1.00 92.19 324 VAL A N 1
ATOM 2551 C CA . VAL A 1 324 ? -14.364 3.970 -1.384 1.00 92.19 324 VAL A CA 1
ATOM 2552 C C . VAL A 1 324 ? -15.092 2.982 -2.284 1.00 92.19 324 VAL A C 1
ATOM 2554 O O . VAL A 1 324 ? -14.448 2.252 -3.037 1.00 92.19 324 VAL A O 1
ATOM 2557 N N . LEU A 1 325 ? -16.421 2.923 -2.213 1.00 92.62 325 LEU A N 1
ATOM 2558 C CA . LEU A 1 325 ? -17.204 1.981 -3.007 1.00 92.62 325 LEU A CA 1
ATOM 2559 C C . LEU A 1 325 ? -17.187 2.344 -4.494 1.00 92.62 325 LEU A C 1
ATOM 2561 O O . LEU A 1 325 ? -16.970 1.457 -5.314 1.00 92.62 325 LEU A O 1
ATOM 2565 N N . SER A 1 326 ? -17.317 3.626 -4.835 1.00 90.19 326 SER A N 1
ATOM 2566 C CA . SER A 1 326 ? -17.248 4.134 -6.208 1.00 90.19 326 SER A CA 1
ATOM 2567 C C . SER A 1 326 ? -15.909 3.792 -6.873 1.00 90.19 326 SER A C 1
ATOM 2569 O O . SER A 1 326 ? -15.868 3.194 -7.955 1.00 90.19 326 SER A O 1
ATOM 2571 N N . LEU A 1 327 ? -14.791 4.070 -6.192 1.00 87.56 327 LEU A N 1
ATOM 2572 C CA . LEU A 1 327 ? -13.459 3.742 -6.701 1.00 87.56 327 LEU A CA 1
ATOM 2573 C C . LEU A 1 327 ? -13.234 2.226 -6.786 1.00 87.56 327 LEU A C 1
ATOM 2575 O O . LEU A 1 327 ? -12.665 1.737 -7.766 1.00 87.56 327 LEU A O 1
ATOM 2579 N N . ALA A 1 328 ? -13.684 1.468 -5.782 1.00 90.50 328 ALA A N 1
ATOM 2580 C CA . ALA A 1 328 ? -13.557 0.015 -5.784 1.00 90.50 328 ALA A CA 1
ATOM 2581 C C . ALA A 1 328 ? -14.376 -0.641 -6.905 1.00 90.50 328 ALA A C 1
ATOM 2583 O O . ALA A 1 328 ? -13.904 -1.610 -7.499 1.00 90.50 328 ALA A O 1
ATOM 2584 N N . ASP A 1 329 ? -15.561 -0.115 -7.218 1.00 90.38 329 ASP A N 1
ATOM 2585 C CA . ASP A 1 329 ? -16.407 -0.594 -8.313 1.00 90.38 329 ASP A CA 1
ATOM 2586 C C . ASP A 1 329 ? -15.751 -0.290 -9.675 1.00 90.38 329 ASP A C 1
ATOM 2588 O O . ASP A 1 329 ? -15.633 -1.183 -10.516 1.00 90.38 329 ASP A O 1
ATOM 2592 N N . HIS A 1 330 ? -15.188 0.912 -9.862 1.00 86.75 330 HIS A N 1
ATOM 2593 C CA . HIS A 1 330 ? -14.409 1.246 -11.065 1.00 86.75 330 HIS A CA 1
ATOM 2594 C C . HIS A 1 330 ? -13.202 0.311 -11.270 1.00 86.75 330 HIS A C 1
ATOM 2596 O O . HIS A 1 330 ? -12.878 -0.113 -12.387 1.00 86.75 330 HIS A O 1
ATOM 2602 N N . MET A 1 331 ? -12.518 -0.028 -10.178 1.00 87.25 331 MET A N 1
ATOM 2603 C CA . MET A 1 331 ? -11.428 -0.996 -10.196 1.00 87.25 331 MET A CA 1
ATOM 2604 C C . MET A 1 331 ? -11.912 -2.410 -10.514 1.00 87.25 331 MET A C 1
ATOM 2606 O O . MET A 1 331 ? -11.266 -3.102 -11.301 1.00 87.25 331 MET A O 1
ATOM 2610 N N . ALA A 1 332 ? -13.046 -2.826 -9.949 1.00 90.88 332 ALA A N 1
ATOM 2611 C CA . ALA A 1 332 ? -13.602 -4.154 -10.165 1.00 90.88 332 ALA A CA 1
ATOM 2612 C C . ALA A 1 332 ? -13.920 -4.412 -11.643 1.00 90.88 332 ALA A C 1
ATOM 2614 O O . ALA A 1 332 ? -13.629 -5.499 -12.145 1.00 90.88 332 ALA A O 1
ATOM 2615 N N . ASP A 1 333 ? -14.411 -3.399 -12.360 1.00 88.25 333 ASP A N 1
ATOM 2616 C CA . ASP A 1 333 ? -14.634 -3.461 -13.808 1.00 88.25 333 ASP A CA 1
ATOM 2617 C C . ASP A 1 333 ? -13.330 -3.669 -14.597 1.00 88.25 333 ASP A C 1
ATOM 2619 O O . ASP A 1 333 ? -13.287 -4.426 -15.572 1.00 88.25 333 ASP A O 1
ATOM 2623 N N . SER A 1 334 ? -12.245 -3.011 -14.177 1.00 87.19 334 SER A N 1
ATOM 2624 C CA . SER A 1 334 ? -10.934 -3.099 -14.837 1.00 87.19 334 SER A CA 1
ATOM 2625 C C . SER A 1 334 ? -10.208 -4.415 -14.537 1.00 87.19 334 SER A C 1
ATOM 2627 O O . SER A 1 334 ? -9.536 -4.978 -15.409 1.00 87.19 334 SER A O 1
ATOM 2629 N N . ASP A 1 335 ? -10.346 -4.910 -13.309 1.00 89.25 335 ASP A N 1
ATOM 2630 C CA . ASP A 1 335 ? -9.645 -6.089 -12.807 1.00 89.25 335 ASP A CA 1
ATOM 2631 C C . ASP A 1 335 ? -10.439 -7.389 -13.023 1.00 89.25 335 ASP A C 1
ATOM 2633 O O . ASP A 1 335 ? -9.855 -8.475 -13.031 1.00 89.25 335 ASP A O 1
ATOM 2637 N N . GLY A 1 336 ? -11.755 -7.292 -13.245 1.00 90.44 336 GLY A N 1
ATOM 2638 C CA . GLY A 1 336 ? -12.666 -8.429 -13.401 1.00 90.44 336 GLY A CA 1
ATOM 2639 C C . GLY A 1 336 ? -12.990 -9.147 -12.086 1.00 90.44 336 GLY A C 1
ATOM 2640 O O . GLY A 1 336 ? -13.298 -10.338 -12.101 1.00 90.44 336 GLY A O 1
ATOM 2641 N N . THR A 1 337 ? -12.872 -8.459 -10.948 1.00 92.56 337 THR A N 1
ATOM 2642 C CA . THR A 1 337 ? -12.993 -9.028 -9.594 1.00 92.56 337 THR A CA 1
ATOM 2643 C C . THR A 1 337 ? -13.363 -7.959 -8.569 1.00 92.56 337 THR A C 1
ATOM 2645 O O . THR A 1 337 ? -12.848 -6.849 -8.612 1.00 92.56 337 THR A O 1
ATOM 2648 N N . ALA A 1 338 ? -14.221 -8.297 -7.604 1.00 92.88 338 ALA A N 1
ATOM 2649 C CA . ALA A 1 338 ? -14.664 -7.379 -6.551 1.00 92.88 338 ALA A CA 1
ATOM 2650 C C . ALA A 1 338 ? -13.782 -7.421 -5.286 1.00 92.88 338 ALA A C 1
ATOM 2652 O O . ALA A 1 338 ? -14.145 -6.852 -4.259 1.00 92.88 338 ALA A O 1
ATOM 2653 N N . CYS A 1 339 ? -12.624 -8.088 -5.309 1.00 91.50 339 CYS A N 1
ATOM 2654 C CA . CYS A 1 339 ? -11.877 -8.363 -4.078 1.00 91.50 339 CYS A CA 1
ATOM 2655 C C . CYS A 1 339 ? -11.381 -7.101 -3.346 1.00 91.50 339 CYS A C 1
ATOM 2657 O O . CYS A 1 339 ? -11.315 -7.099 -2.118 1.00 91.50 339 CYS A O 1
ATOM 2659 N N . ILE A 1 340 ? -11.037 -6.019 -4.059 1.00 90.88 340 ILE A N 1
ATOM 2660 C CA . ILE A 1 340 ? -10.681 -4.738 -3.422 1.00 90.88 340 ILE A CA 1
ATOM 2661 C C . ILE A 1 340 ? -11.894 -4.164 -2.689 1.00 90.88 340 ILE A C 1
ATOM 2663 O O . ILE A 1 340 ? -11.779 -3.796 -1.521 1.00 90.88 340 ILE A O 1
ATOM 2667 N N . ARG A 1 341 ? -13.065 -4.185 -3.332 1.00 93.12 341 ARG A N 1
ATOM 2668 C CA . ARG A 1 341 ? -14.339 -3.764 -2.742 1.00 93.12 341 ARG A CA 1
ATOM 2669 C C . ARG A 1 341 ? -14.666 -4.552 -1.476 1.00 93.12 341 ARG A C 1
ATOM 2671 O O . ARG A 1 341 ? -15.003 -3.964 -0.455 1.00 93.12 341 ARG A O 1
ATOM 2678 N N . GLU A 1 342 ? -14.531 -5.875 -1.521 1.00 94.56 342 GLU A N 1
ATOM 2679 C CA . GLU A 1 342 ? -14.775 -6.760 -0.375 1.00 94.56 342 GLU A CA 1
ATOM 2680 C C . GLU A 1 342 ? -13.814 -6.476 0.784 1.00 94.56 342 GLU A C 1
ATOM 2682 O O . GLU A 1 342 ? -14.244 -6.366 1.932 1.00 94.56 342 GLU A O 1
ATOM 2687 N N . ARG A 1 343 ? -12.517 -6.298 0.500 1.00 92.12 343 ARG A N 1
ATOM 2688 C CA . ARG A 1 343 ? -11.512 -5.977 1.525 1.00 92.12 343 ARG A CA 1
ATOM 2689 C C . ARG A 1 343 ? -11.746 -4.614 2.161 1.00 92.12 343 ARG A C 1
ATOM 2691 O O . ARG A 1 343 ? -11.640 -4.498 3.378 1.00 92.12 343 ARG A O 1
ATOM 2698 N N . MET A 1 344 ? -12.046 -3.590 1.362 1.00 94.31 344 MET A N 1
ATOM 2699 C CA . MET A 1 344 ? -12.308 -2.251 1.893 1.00 94.31 344 MET A CA 1
ATOM 2700 C C . MET A 1 344 ? -13.622 -2.211 2.674 1.00 94.31 344 MET A C 1
ATOM 2702 O O . MET A 1 344 ? -13.663 -1.606 3.740 1.00 94.31 344 MET A O 1
ATOM 2706 N N . GLY A 1 345 ? -14.653 -2.937 2.229 1.00 96.31 345 GLY A N 1
ATOM 2707 C CA . GLY A 1 345 ? -15.875 -3.147 3.009 1.00 96.31 345 GLY A CA 1
ATOM 2708 C C . GLY A 1 345 ? -15.588 -3.799 4.364 1.00 96.31 345 GLY A C 1
ATOM 2709 O O . GLY A 1 345 ? -15.973 -3.264 5.399 1.00 96.31 345 GLY A O 1
ATOM 2710 N N . ALA A 1 346 ? -14.812 -4.888 4.381 1.00 95.75 346 ALA A N 1
ATOM 2711 C CA . ALA A 1 346 ? -14.413 -5.555 5.621 1.00 95.75 346 ALA A CA 1
ATOM 2712 C C . ALA A 1 346 ? -13.601 -4.646 6.565 1.00 95.75 346 ALA A C 1
ATOM 2714 O O . ALA A 1 346 ? -13.730 -4.760 7.785 1.00 95.75 346 ALA A O 1
ATOM 2715 N N . LEU A 1 347 ? -12.779 -3.741 6.021 1.00 95.88 347 LEU A N 1
ATOM 2716 C CA . LEU A 1 347 ? -12.066 -2.729 6.804 1.00 95.88 347 LEU A CA 1
ATOM 2717 C C . LEU A 1 347 ? -13.035 -1.698 7.405 1.00 95.88 347 LEU A C 1
ATOM 2719 O O . LEU A 1 347 ? -12.973 -1.450 8.607 1.00 95.88 347 LEU A O 1
ATOM 2723 N N . MET A 1 348 ? -13.953 -1.140 6.612 1.00 97.81 348 MET A N 1
ATOM 2724 C CA . MET A 1 348 ? -14.944 -0.160 7.085 1.00 97.81 348 MET A CA 1
ATOM 2725 C C . MET A 1 348 ? -15.886 -0.738 8.152 1.00 97.81 348 MET A C 1
ATOM 2727 O O . MET A 1 348 ? -16.240 -0.047 9.112 1.00 97.81 348 MET A O 1
ATOM 2731 N N . ASP A 1 349 ? -16.230 -2.022 8.031 1.00 97.19 349 ASP A N 1
ATOM 2732 C CA . ASP A 1 349 ? -17.112 -2.750 8.949 1.00 97.19 349 ASP A CA 1
ATOM 2733 C C . ASP A 1 349 ? -16.371 -3.342 10.165 1.00 97.19 349 ASP A C 1
ATOM 2735 O O . ASP A 1 349 ? -16.995 -3.900 11.072 1.00 97.19 349 ASP A O 1
ATOM 2739 N N . ALA A 1 350 ? -15.042 -3.198 10.240 1.00 96.88 350 ALA A N 1
ATOM 2740 C CA . ALA A 1 350 ? -14.241 -3.788 11.306 1.00 96.88 350 ALA A CA 1
ATOM 2741 C C . ALA A 1 350 ? -14.685 -3.327 12.708 1.00 96.88 350 ALA A C 1
ATOM 2743 O O . ALA A 1 350 ? -14.986 -2.159 12.955 1.00 96.88 350 ALA A O 1
ATOM 2744 N N . GLY A 1 351 ? -14.707 -4.266 13.656 1.00 95.56 351 GLY A N 1
ATOM 2745 C CA . GLY A 1 351 ? -14.984 -3.992 15.067 1.00 95.56 351 GLY A CA 1
ATOM 2746 C C . GLY A 1 351 ? -13.722 -3.725 15.902 1.00 95.56 351 GLY A C 1
ATOM 2747 O O . GLY A 1 351 ? -12.592 -3.963 15.439 1.00 95.56 351 GLY A O 1
ATOM 2748 N N . PRO A 1 352 ? -13.899 -3.280 17.161 1.00 96.19 352 PRO A N 1
ATOM 2749 C CA . PRO A 1 352 ? -12.799 -3.139 18.107 1.00 96.19 352 PRO A CA 1
ATOM 2750 C C . PRO A 1 352 ? -12.107 -4.485 18.366 1.00 96.19 352 PRO A C 1
ATOM 2752 O O . PRO A 1 352 ? -12.759 -5.520 18.480 1.00 96.19 352 PRO A O 1
ATOM 2755 N N . ILE A 1 353 ? -10.775 -4.463 18.468 1.00 95.88 353 ILE A N 1
ATOM 2756 C CA . ILE A 1 353 ? -9.966 -5.607 18.926 1.00 95.88 353 ILE A CA 1
ATOM 2757 C C . ILE A 1 353 ? -9.917 -5.614 20.458 1.00 95.88 353 ILE A C 1
ATOM 2759 O O . ILE A 1 353 ? -10.002 -6.666 21.084 1.00 95.88 353 ILE A O 1
ATOM 2763 N N . VAL A 1 354 ? -9.813 -4.428 21.062 1.00 95.25 354 VAL A N 1
ATOM 2764 C CA . VAL A 1 354 ? -9.869 -4.215 22.513 1.00 95.25 354 VAL A CA 1
ATOM 2765 C C . VAL A 1 354 ? -10.784 -3.035 22.822 1.00 95.25 354 VAL A C 1
ATOM 2767 O O . VAL A 1 354 ? -10.887 -2.105 22.025 1.00 95.25 354 VAL A O 1
ATOM 2770 N N . ALA A 1 355 ? -11.443 -3.068 23.984 1.00 92.62 355 ALA A N 1
ATOM 2771 C CA . ALA A 1 355 ? -12.376 -2.014 24.384 1.00 92.62 355 ALA A CA 1
ATOM 2772 C C . ALA A 1 355 ? -11.677 -0.664 24.606 1.00 92.62 355 ALA A C 1
ATOM 2774 O O . ALA A 1 355 ? -12.203 0.369 24.208 1.00 92.62 355 ALA A O 1
ATOM 2775 N N . HIS A 1 356 ? -10.501 -0.681 25.236 1.00 95.94 356 HIS A N 1
ATOM 2776 C CA . HIS A 1 356 ? -9.642 0.485 25.394 1.00 95.94 356 HIS A CA 1
ATOM 2777 C C . HIS A 1 356 ? -8.191 0.038 25.614 1.00 95.94 356 HIS A C 1
ATOM 2779 O O . HIS A 1 356 ? -7.935 -0.823 26.458 1.00 95.94 356 HIS A O 1
ATOM 2785 N N . LEU A 1 357 ? -7.254 0.622 24.867 1.00 97.00 357 LEU A N 1
ATOM 2786 C CA . LEU A 1 357 ? -5.813 0.457 25.059 1.00 97.00 357 LEU A CA 1
ATOM 2787 C C . LEU A 1 357 ? -5.219 1.750 25.633 1.00 97.00 357 LEU A C 1
ATOM 2789 O O . LEU A 1 357 ? -5.208 2.752 24.913 1.00 97.00 357 LEU A O 1
ATOM 2793 N N . PRO A 1 358 ? -4.676 1.735 26.864 1.00 95.88 358 PRO A N 1
ATOM 2794 C CA . PRO A 1 358 ? -3.940 2.873 27.400 1.00 95.88 358 PRO A CA 1
ATOM 2795 C C . PRO A 1 358 ? -2.736 3.214 26.516 1.00 95.88 358 PRO A C 1
ATOM 2797 O O . PRO A 1 358 ? -1.909 2.347 26.226 1.00 95.88 358 PRO A O 1
ATOM 2800 N N . LEU A 1 359 ? -2.642 4.473 26.086 1.00 93.81 359 LEU A N 1
ATOM 2801 C CA . LEU A 1 359 ? -1.508 4.968 25.308 1.00 93.81 359 LEU A CA 1
ATOM 2802 C C . LEU A 1 359 ? -0.460 5.628 26.230 1.00 93.81 359 LEU A C 1
ATOM 2804 O O . LEU A 1 359 ? -0.859 6.274 27.201 1.00 93.81 359 LEU A O 1
ATOM 2808 N N . PRO A 1 360 ? 0.847 5.477 25.934 1.00 86.25 360 PRO A N 1
ATOM 2809 C CA . PRO A 1 360 ? 1.934 6.117 26.682 1.00 86.25 360 PRO A CA 1
ATOM 2810 C C . PRO A 1 360 ? 1.949 7.650 26.648 1.00 86.25 360 PRO A C 1
ATOM 2812 O O . PRO A 1 360 ? 1.504 8.242 25.630 1.00 86.25 360 PRO A O 1
#

Secondary structure (DSSP, 8-state):
-PPPPHHHHHHHHHHHHHHHHHHT-HHHHHHHHHHHHHHHT-TTS-HHHHHHHHHHHHHHHHH-GGGS-HHHHHHHHHHHHHHHHHHHHSSS--HHHHHHHHHHHHHTPPTT-HHHHHHHHHHHHHHHHHHT-HHHHHHHHHHHHHT---SSSTHHHHHHHHHHHHHTT-HHHHHHHHHHHHTT-SPPPTT--GGGGGGGGHHHHHHTT-HHHHHHHHHHHTTS---THHHHHHHHHHHHTT-HHHHHHHHHHTHHHHHS----HHHHHHHHHHHHHHHHHHHTTSS-S-EEPPPP-S----SS--TT-EE-HHHHHHHHHHHHHHHHHHHHHHHT--HHHHHHHHHHTPPPSSS-----

Radius of gyration: 22.13 Å; chains: 1; bounding box: 48×46×65 Å

Sequence (360 aa):
MAMEPGEARAERLERLVARAEADGGPYALIDTRVAYLYARCHPFGRPEDALAALAPCLELYRAAPERFGEWHRDRFWESFRRLTLTMLVGPGQRASWLRAVVDDLRSCRRPGHRTDMEDVNLAELLLEWRVGNVAAAEEAIRLILACGPTEGNQWGRVGALAGFLADLGRDAEAIESLEPALTGSVPVREDGDPARFADHLLLPYLRTGRAEEAGALHARTWRGRLTGFRLASHLEFCARTGNEERGREILHRHLEPLADDLGSILRIREYAAAALLCRRLAESGRWDDPWIWPEDNGTAGGDIGGDGETWTYAELHEEFRDDVLSLADHMADSDGTACIRERMGALMDAGPIVAHLPLP